Protein AF-A0A954X9G8-F1 (afdb_monomer)

Radius of gyration: 21.55 Å; Cα contacts (8 Å, |Δi|>4): 492; chains: 1; bounding box: 49×32×59 Å

Structure (mmCIF, N/CA/C/O backbone):
data_AF-A0A954X9G8-F1
#
_entry.id   AF-A0A954X9G8-F1
#
loop_
_atom_site.group_PDB
_atom_site.id
_atom_site.type_symbol
_atom_site.label_atom_id
_atom_site.label_alt_id
_atom_site.label_comp_id
_atom_site.label_asym_id
_atom_site.label_entity_id
_atom_site.label_seq_id
_atom_site.pdbx_PDB_ins_code
_atom_site.Cartn_x
_atom_site.Cartn_y
_atom_site.Cartn_z
_atom_site.occupancy
_atom_site.B_iso_or_equiv
_atom_site.auth_seq_id
_atom_site.auth_comp_id
_atom_site.auth_asym_id
_atom_site.auth_atom_id
_atom_site.pdbx_PDB_model_num
ATOM 1 N N . MET A 1 1 ? 17.042 5.550 0.857 1.00 95.81 1 MET A N 1
ATOM 2 C CA . MET A 1 1 ? 16.385 4.226 0.872 1.00 95.81 1 MET A CA 1
ATOM 3 C C . MET A 1 1 ? 17.123 3.299 -0.067 1.00 95.81 1 MET A C 1
ATOM 5 O O . MET A 1 1 ? 17.782 3.776 -0.991 1.00 95.81 1 MET A O 1
ATOM 9 N N . LYS A 1 2 ? 17.004 1.999 0.170 1.00 97.94 2 LYS A N 1
ATOM 10 C CA . LYS A 1 2 ? 17.426 0.938 -0.733 1.00 97.94 2 LYS A CA 1
ATOM 11 C C . LYS A 1 2 ? 16.218 0.474 -1.545 1.00 97.94 2 LYS A C 1
ATOM 13 O O . LYS A 1 2 ? 15.234 0.026 -0.970 1.00 97.94 2 LYS A O 1
ATOM 18 N N . ILE A 1 3 ? 16.279 0.591 -2.862 1.00 98.56 3 ILE A N 1
ATOM 19 C CA . ILE A 1 3 ? 15.166 0.281 -3.760 1.00 98.56 3 ILE A CA 1
ATOM 20 C C . ILE A 1 3 ? 15.575 -0.878 -4.659 1.00 98.56 3 ILE A C 1
ATOM 22 O O . ILE A 1 3 ? 16.604 -0.795 -5.327 1.00 98.56 3 ILE A O 1
ATOM 26 N N . LEU A 1 4 ? 14.769 -1.937 -4.693 1.00 98.62 4 LEU A N 1
ATOM 27 C CA . LEU A 1 4 ? 14.873 -2.960 -5.732 1.00 98.62 4 LEU A CA 1
ATOM 28 C C . LEU A 1 4 ? 14.016 -2.522 -6.915 1.00 98.62 4 LEU A C 1
ATOM 30 O O . LEU A 1 4 ? 12.798 -2.439 -6.790 1.00 98.62 4 LEU A O 1
ATOM 34 N N . TYR A 1 5 ? 14.650 -2.222 -8.043 1.00 98.56 5 TYR A N 1
ATOM 35 C CA . TYR A 1 5 ? 13.983 -1.782 -9.259 1.00 98.56 5 TYR A CA 1
ATOM 36 C C . TYR A 1 5 ? 13.965 -2.912 -10.294 1.00 98.56 5 TYR A C 1
ATOM 38 O O . TYR A 1 5 ? 15.011 -3.350 -10.770 1.00 98.56 5 TYR A O 1
ATOM 46 N N . LEU A 1 6 ? 12.768 -3.364 -10.663 1.00 98.06 6 LEU A N 1
ATOM 47 C CA . LEU A 1 6 ? 12.526 -4.447 -11.612 1.00 98.06 6 LEU A CA 1
ATOM 48 C C . LEU A 1 6 ? 12.050 -3.860 -12.947 1.00 98.06 6 LEU A C 1
ATOM 50 O O . LEU A 1 6 ? 10.980 -3.248 -13.041 1.00 98.06 6 LEU A O 1
ATOM 54 N N . HIS A 1 7 ? 12.870 -4.021 -13.983 1.00 96.19 7 HIS A N 1
ATOM 55 C CA . HIS A 1 7 ? 12.669 -3.386 -15.283 1.00 96.19 7 HIS A CA 1
ATOM 56 C C . HIS A 1 7 ? 11.661 -4.127 -16.183 1.00 96.19 7 HIS A C 1
ATOM 58 O O . HIS A 1 7 ? 11.322 -5.293 -15.971 1.00 96.19 7 HIS A O 1
ATOM 64 N N . GLY A 1 8 ? 11.180 -3.435 -17.220 1.00 92.69 8 GLY A N 1
ATOM 65 C CA . GLY A 1 8 ? 10.277 -3.993 -18.226 1.00 92.69 8 GLY A CA 1
ATOM 66 C C . GLY A 1 8 ? 10.965 -4.962 -19.195 1.00 92.69 8 GLY A C 1
ATOM 67 O O . GLY A 1 8 ? 12.181 -5.168 -19.158 1.00 92.69 8 GLY A O 1
ATOM 68 N N . TRP A 1 9 ? 10.178 -5.559 -20.092 1.00 89.38 9 TRP A N 1
ATOM 69 C CA . TRP A 1 9 ? 10.694 -6.450 -21.136 1.00 89.38 9 TRP A CA 1
ATOM 70 C C . TRP A 1 9 ? 11.642 -5.690 -22.078 1.00 89.38 9 TRP A C 1
ATOM 72 O O . TRP A 1 9 ? 11.337 -4.561 -22.457 1.00 89.38 9 TRP A O 1
ATOM 82 N N . GLN A 1 10 ? 12.791 -6.290 -22.418 1.00 84.81 10 GLN A N 1
ATOM 83 C CA . GLN A 1 10 ? 13.829 -5.716 -23.295 1.00 84.81 10 GLN A CA 1
ATOM 84 C C . GLN A 1 10 ? 14.411 -4.372 -22.821 1.00 84.81 10 GLN A C 1
ATOM 86 O O . GLN A 1 10 ? 15.054 -3.655 -23.586 1.00 84.81 10 GLN A O 1
ATOM 91 N N . SER A 1 11 ? 14.188 -4.008 -21.557 1.00 83.12 11 SER A N 1
ATOM 92 C CA . SER A 1 11 ? 14.864 -2.871 -20.938 1.00 83.12 11 SER A CA 1
ATOM 93 C C . SER A 1 11 ? 16.245 -3.301 -20.456 1.00 83.12 11 SER A C 1
ATOM 95 O O . SER A 1 11 ? 16.385 -4.372 -19.872 1.00 83.12 11 SER A O 1
ATOM 97 N N . VAL A 1 12 ? 17.243 -2.451 -20.685 1.00 74.25 12 VAL A N 1
ATOM 98 C CA . VAL A 1 12 ? 18.600 -2.615 -20.147 1.00 74.25 12 VAL A CA 1
ATOM 99 C C . VAL A 1 12 ? 18.760 -1.826 -18.849 1.00 74.25 12 VAL A C 1
ATOM 101 O O . VAL A 1 12 ? 17.990 -0.896 -18.585 1.00 74.25 12 VAL A O 1
ATOM 104 N N . SER A 1 13 ? 19.772 -2.183 -18.057 1.00 76.00 13 SER A N 1
ATOM 105 C CA . SER A 1 13 ? 20.085 -1.485 -16.812 1.00 76.00 13 SER A CA 1
ATOM 106 C C . SER A 1 13 ? 20.471 -0.019 -17.048 1.00 76.00 13 SER A C 1
ATOM 108 O O . SER A 1 13 ? 21.046 0.337 -18.079 1.00 76.00 13 SER A O 1
ATOM 110 N N . GLY A 1 14 ? 20.141 0.859 -16.096 1.00 77.94 14 GLY A N 1
ATOM 111 C CA . GLY A 1 14 ? 20.443 2.293 -16.197 1.00 77.94 14 GLY A CA 1
ATOM 112 C C . GLY A 1 14 ? 19.406 3.112 -16.973 1.00 77.94 14 GLY A C 1
ATOM 113 O O . GLY A 1 14 ? 19.700 4.222 -17.418 1.00 77.94 14 GLY A O 1
ATOM 114 N N . GLY A 1 15 ? 18.183 2.596 -17.124 1.00 87.94 15 GLY A N 1
ATOM 115 C CA . GLY A 1 15 ? 17.070 3.341 -17.716 1.00 87.94 15 GLY A CA 1
ATOM 116 C C . GLY A 1 15 ? 16.711 4.629 -16.955 1.00 87.94 15 GLY A C 1
ATOM 117 O O . GLY A 1 15 ? 17.163 4.877 -15.838 1.00 87.94 15 GLY A O 1
ATOM 118 N N . VAL A 1 16 ? 15.833 5.449 -17.544 1.00 94.94 16 VAL A N 1
ATOM 119 C CA . VAL A 1 16 ? 15.454 6.772 -17.001 1.00 94.94 16 VAL A CA 1
ATOM 120 C C . VAL A 1 16 ? 14.952 6.703 -15.550 1.00 94.94 16 VAL A C 1
ATOM 122 O O . VAL A 1 16 ? 15.381 7.490 -14.718 1.00 94.94 16 VAL A O 1
ATOM 125 N N . LYS A 1 17 ? 14.085 5.738 -15.221 1.00 96.69 17 LYS A N 1
ATOM 126 C CA . LYS A 1 17 ? 13.482 5.584 -13.881 1.00 96.69 17 LYS A CA 1
ATOM 127 C C . LYS A 1 17 ? 14.491 5.227 -12.781 1.00 96.69 17 LYS A C 1
ATOM 129 O O . LYS A 1 17 ? 14.551 5.956 -11.792 1.00 96.69 17 LYS A O 1
ATOM 134 N N . PRO A 1 18 ? 15.293 4.150 -12.905 1.00 96.94 18 PRO A N 1
ATOM 135 C CA . PRO A 1 18 ? 16.274 3.814 -11.878 1.00 96.94 18 PRO A CA 1
ATOM 136 C C . PRO A 1 18 ? 17.362 4.887 -11.761 1.00 96.94 18 PRO A C 1
ATOM 138 O O . PRO A 1 18 ? 17.812 5.161 -10.652 1.00 96.94 18 PRO A O 1
ATOM 141 N N . THR A 1 19 ? 17.742 5.548 -12.860 1.00 97.38 19 THR A N 1
ATOM 142 C CA . THR A 1 19 ? 18.656 6.702 -12.824 1.00 97.38 19 THR A CA 1
ATOM 143 C C . THR A 1 19 ? 18.046 7.880 -12.068 1.00 97.38 19 THR A C 1
ATOM 145 O O . THR A 1 19 ? 18.675 8.384 -11.146 1.00 97.38 19 THR A O 1
ATOM 148 N N . PHE A 1 20 ? 16.787 8.231 -12.341 1.00 98.00 20 PHE A N 1
ATOM 149 C CA . PHE A 1 20 ? 16.078 9.281 -11.607 1.00 98.00 20 PHE A CA 1
ATOM 150 C C . PHE A 1 20 ? 16.054 9.012 -10.095 1.00 98.00 20 PHE A C 1
ATOM 152 O O . PHE A 1 20 ? 16.347 9.905 -9.307 1.00 98.00 20 PHE A O 1
ATOM 159 N N . LEU A 1 21 ? 15.781 7.775 -9.666 1.00 98.25 21 LEU A N 1
ATOM 160 C CA . LEU A 1 21 ? 15.823 7.404 -8.244 1.00 98.25 21 LEU A CA 1
ATOM 161 C C . LEU A 1 21 ? 17.234 7.548 -7.638 1.00 98.25 21 LEU A C 1
ATOM 163 O O . LEU A 1 21 ? 17.367 8.013 -6.505 1.00 98.25 21 LEU A O 1
ATOM 167 N N . ARG A 1 22 ? 18.292 7.181 -8.378 1.00 98.12 22 ARG A N 1
ATOM 168 C CA . ARG A 1 22 ? 19.692 7.363 -7.941 1.00 98.12 22 ARG A CA 1
ATOM 169 C C . ARG A 1 22 ? 20.055 8.839 -7.798 1.00 98.12 22 ARG A C 1
ATOM 171 O O . ARG A 1 22 ? 20.646 9.211 -6.786 1.00 98.12 22 ARG A O 1
ATOM 178 N N . ASP A 1 23 ? 19.651 9.669 -8.755 1.00 98.12 23 ASP A N 1
ATOM 179 C CA . ASP A 1 23 ? 19.901 11.117 -8.751 1.00 98.12 23 ASP A CA 1
ATOM 180 C C . ASP A 1 23 ? 19.225 11.817 -7.558 1.00 98.12 23 ASP A C 1
ATOM 182 O O . ASP A 1 23 ? 19.705 12.845 -7.084 1.00 98.12 23 ASP A O 1
ATOM 186 N N . HIS A 1 24 ? 18.169 11.213 -7.003 1.00 98.12 24 HIS A N 1
ATOM 187 C CA . HIS A 1 24 ? 17.501 11.652 -5.772 1.00 98.12 24 HIS A CA 1
ATOM 188 C C . HIS A 1 24 ? 18.052 10.975 -4.500 1.00 98.12 24 HIS A C 1
ATOM 190 O O . HIS A 1 24 ? 17.413 10.963 -3.446 1.00 98.12 24 HIS A O 1
ATOM 196 N N . GLY A 1 25 ? 19.269 10.425 -4.566 1.00 97.62 25 GLY A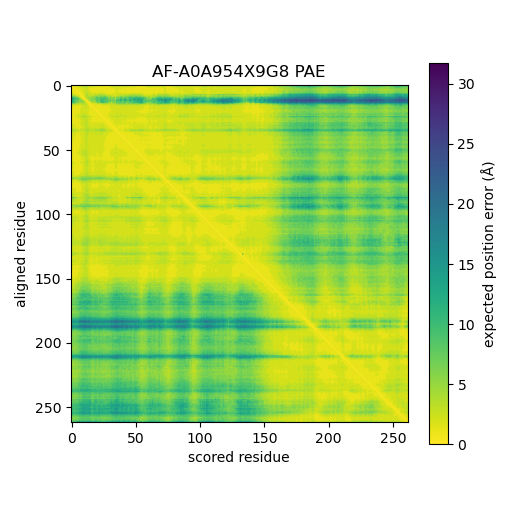 N 1
ATOM 197 C CA . GLY A 1 25 ? 20.018 9.944 -3.404 1.00 97.62 25 GLY A CA 1
ATOM 198 C C . GLY A 1 25 ? 19.597 8.564 -2.899 1.00 97.62 25 GLY A C 1
ATOM 199 O O . GLY A 1 25 ? 19.796 8.248 -1.722 1.00 97.62 25 GLY A O 1
ATOM 200 N N . HIS A 1 26 ? 18.981 7.731 -3.740 1.00 98.25 26 HIS A N 1
ATOM 201 C CA . HIS A 1 26 ? 18.619 6.361 -3.373 1.00 98.25 26 HIS A CA 1
ATOM 202 C C . HIS A 1 26 ? 19.637 5.332 -3.865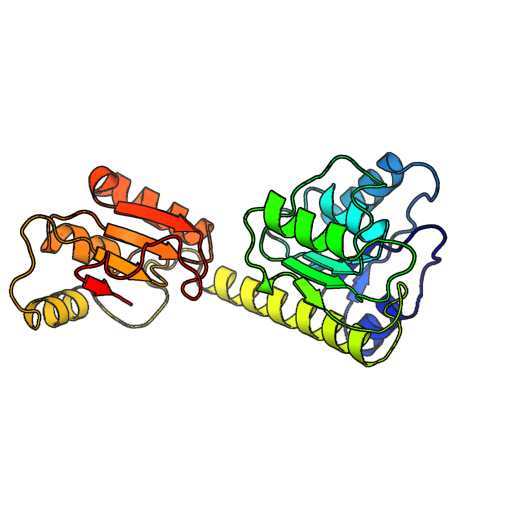 1.00 98.25 26 HIS A C 1
ATOM 204 O O . HIS A 1 26 ? 20.196 5.435 -4.955 1.00 98.25 26 HIS A O 1
ATOM 210 N N . THR A 1 27 ? 19.835 4.282 -3.068 1.00 98.38 27 THR A N 1
ATOM 211 C CA . THR A 1 27 ? 20.588 3.099 -3.491 1.00 98.38 27 THR A CA 1
ATOM 212 C C . THR A 1 27 ? 19.655 2.214 -4.303 1.00 98.38 27 THR A C 1
ATOM 214 O O . THR A 1 27 ? 18.719 1.652 -3.742 1.00 98.38 27 THR A O 1
ATOM 217 N N . VAL A 1 28 ? 19.899 2.074 -5.606 1.00 98.38 28 VAL A N 1
ATOM 218 C CA . VAL A 1 28 ? 19.031 1.297 -6.506 1.00 98.38 28 VAL A CA 1
ATOM 219 C C . VAL A 1 28 ? 19.716 0.001 -6.933 1.00 98.38 28 VAL A C 1
ATOM 221 O O . VAL A 1 28 ? 20.730 0.040 -7.633 1.00 98.38 28 VAL A O 1
ATOM 224 N N . ILE A 1 29 ? 19.133 -1.128 -6.527 1.00 98.19 29 ILE A N 1
ATOM 225 C CA . ILE A 1 29 ? 19.477 -2.479 -6.985 1.00 98.19 29 ILE A CA 1
ATOM 226 C C . ILE A 1 29 ? 18.652 -2.759 -8.233 1.00 98.19 29 ILE A C 1
ATOM 228 O O . ILE A 1 29 ? 17.426 -2.692 -8.198 1.00 98.19 29 ILE A O 1
ATOM 232 N N . GLU A 1 30 ? 19.327 -3.045 -9.335 1.00 96.56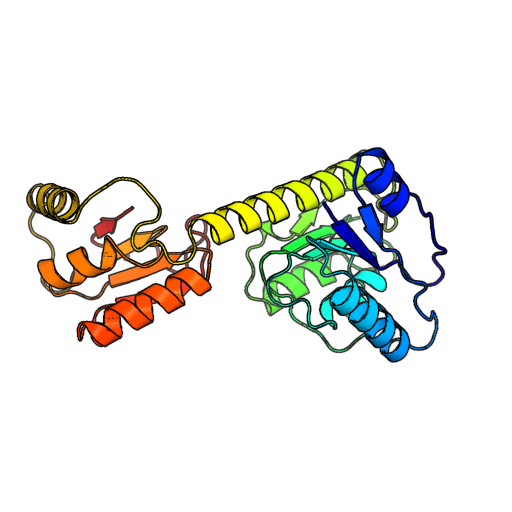 30 GLU A N 1
ATOM 233 C CA . GLU A 1 30 ? 18.707 -3.231 -10.643 1.00 96.56 30 GLU A CA 1
ATOM 234 C C . GLU A 1 30 ? 19.258 -4.523 -11.251 1.00 96.56 30 GLU A C 1
ATOM 236 O O . GLU A 1 30 ? 20.301 -4.489 -11.910 1.00 96.56 30 GLU A O 1
ATOM 241 N N . PRO A 1 31 ? 18.633 -5.676 -10.955 1.00 95.94 31 PRO A N 1
ATOM 242 C CA . PRO A 1 31 ? 19.088 -6.943 -11.493 1.00 95.94 31 PRO A CA 1
ATOM 243 C C . PRO A 1 31 ? 18.778 -7.054 -12.981 1.00 95.94 31 PRO A C 1
ATOM 245 O O . PRO A 1 31 ? 17.766 -6.540 -13.455 1.00 95.94 31 PRO A O 1
ATOM 248 N N . GLU A 1 32 ? 19.625 -7.782 -13.702 1.00 95.25 32 GLU A N 1
ATOM 249 C CA . GLU A 1 32 ? 19.355 -8.161 -15.084 1.00 95.25 32 GLU A CA 1
ATOM 250 C C . GLU A 1 32 ? 18.328 -9.300 -15.098 1.00 95.25 32 GLU A C 1
ATOM 252 O O . GLU A 1 32 ? 18.610 -10.428 -14.689 1.00 95.25 32 GLU A O 1
ATOM 257 N N . LEU A 1 33 ? 17.100 -8.984 -15.509 1.00 95.38 33 LEU A N 1
ATOM 258 C CA . LEU A 1 33 ? 16.004 -9.946 -15.566 1.00 95.38 33 LEU A CA 1
ATOM 259 C C . LEU A 1 33 ? 15.961 -10.624 -16.933 1.00 95.38 33 LEU A C 1
ATOM 261 O O . LEU A 1 33 ? 15.842 -9.946 -17.960 1.00 95.38 33 LEU A O 1
ATOM 265 N N . ASP A 1 34 ? 15.944 -11.958 -16.925 1.00 95.69 34 ASP A N 1
ATOM 266 C CA . ASP A 1 34 ? 15.781 -12.768 -18.133 1.00 95.69 34 ASP A CA 1
ATOM 267 C C . ASP A 1 34 ? 14.553 -12.299 -18.922 1.00 95.69 34 ASP A C 1
ATOM 269 O O . ASP A 1 34 ? 13.472 -12.107 -18.358 1.00 95.69 34 ASP A O 1
ATOM 273 N N . HIS A 1 35 ? 14.720 -12.030 -20.213 1.00 91.88 35 HIS A N 1
ATOM 274 C CA . HIS A 1 35 ? 13.683 -11.433 -21.049 1.00 91.88 35 HIS A CA 1
ATOM 275 C C . HIS A 1 35 ? 12.622 -12.431 -21.519 1.00 91.88 35 HIS A C 1
ATOM 277 O O . HIS A 1 35 ? 11.488 -12.012 -21.758 1.00 91.88 35 HIS A O 1
ATOM 283 N N . ASP A 1 36 ? 12.960 -13.714 -21.595 1.00 93.00 36 ASP A N 1
ATOM 284 C CA . ASP A 1 36 ? 12.130 -14.742 -22.223 1.00 93.00 36 ASP A CA 1
ATOM 285 C C . ASP A 1 36 ? 11.580 -15.732 -21.186 1.00 93.00 36 ASP A C 1
ATOM 287 O O . ASP A 1 36 ? 10.421 -16.140 -21.275 1.00 93.00 36 ASP A O 1
ATOM 291 N N . ASP A 1 37 ? 12.353 -16.046 -20.144 1.00 96.44 37 ASP A N 1
ATOM 292 C CA . ASP A 1 37 ? 11.930 -16.882 -19.020 1.00 96.44 37 ASP A CA 1
ATOM 293 C C . ASP A 1 37 ? 11.446 -16.007 -17.850 1.00 96.44 37 ASP A C 1
ATOM 295 O O . ASP A 1 37 ? 12.218 -15.409 -17.096 1.00 96.44 37 ASP A O 1
ATOM 299 N N . PHE A 1 38 ? 10.122 -15.919 -17.693 1.00 97.56 38 PHE A N 1
ATOM 300 C CA . PHE A 1 38 ? 9.507 -15.169 -16.595 1.00 97.56 38 PHE A CA 1
ATOM 301 C C . PHE A 1 38 ? 9.834 -15.762 -15.218 1.00 97.56 38 PHE A C 1
ATOM 303 O O . PHE A 1 38 ? 10.091 -15.013 -14.278 1.00 97.56 38 PHE A O 1
ATOM 310 N N . GLU A 1 39 ? 9.882 -17.087 -15.095 1.00 98.06 39 GLU A N 1
ATOM 311 C CA . GLU A 1 39 ? 10.190 -17.747 -13.825 1.00 98.06 39 GLU A CA 1
ATOM 312 C C . GLU A 1 39 ? 11.657 -17.531 -13.442 1.00 98.06 39 GLU A C 1
ATOM 314 O O . GLU A 1 39 ? 11.977 -17.344 -12.267 1.00 98.06 39 GLU A O 1
ATOM 319 N N . ALA A 1 40 ? 12.568 -17.499 -14.420 1.00 98.06 40 ALA A N 1
ATOM 320 C CA . ALA A 1 40 ? 13.949 -17.084 -14.181 1.00 98.06 40 ALA A CA 1
ATOM 321 C C . ALA A 1 40 ? 14.029 -15.632 -13.701 1.00 98.06 40 ALA A C 1
ATOM 323 O O . ALA A 1 40 ? 14.733 -15.364 -12.728 1.00 98.06 40 ALA A O 1
ATOM 324 N N . ALA A 1 41 ? 13.275 -14.713 -14.311 1.00 98.25 41 ALA A N 1
ATOM 325 C CA . ALA A 1 41 ? 13.212 -13.325 -13.859 1.00 98.25 41 ALA A CA 1
ATOM 326 C C . ALA A 1 41 ? 12.706 -13.204 -12.408 1.00 98.25 41 ALA A C 1
ATOM 328 O O . ALA A 1 41 ? 13.305 -12.473 -11.618 1.00 98.25 41 ALA A O 1
ATOM 329 N N . VAL A 1 42 ? 11.661 -13.951 -12.028 1.00 98.62 42 VAL A N 1
ATOM 330 C CA . VAL A 1 42 ? 11.158 -14.003 -10.641 1.00 98.62 42 VAL A CA 1
ATOM 331 C C . VAL A 1 42 ? 12.218 -14.549 -9.688 1.00 98.62 42 VAL A C 1
ATOM 333 O O . VAL A 1 42 ? 12.472 -13.929 -8.657 1.00 98.62 42 VAL A O 1
ATOM 336 N N . ARG A 1 43 ? 12.905 -15.645 -10.039 1.00 98.62 43 ARG A N 1
ATOM 337 C CA . ARG A 1 43 ? 13.997 -16.196 -9.213 1.00 98.62 43 ARG A CA 1
ATOM 338 C C . ARG A 1 43 ? 15.133 -15.195 -9.014 1.00 98.62 43 ARG A C 1
ATOM 340 O O . ARG A 1 43 ? 15.591 -15.025 -7.888 1.00 98.62 43 ARG A O 1
ATOM 347 N N . THR A 1 44 ? 15.567 -14.512 -10.070 1.00 98.38 44 THR A N 1
ATOM 348 C CA . THR A 1 44 ? 16.610 -13.479 -9.974 1.00 98.38 44 THR A CA 1
ATOM 349 C C . THR A 1 44 ? 16.164 -12.327 -9.076 1.00 98.38 44 THR A C 1
ATOM 351 O O . THR A 1 44 ? 16.908 -11.916 -8.187 1.00 98.38 44 THR A O 1
ATOM 354 N N . ALA A 1 45 ? 14.935 -11.835 -9.256 1.00 98.38 45 ALA A N 1
ATOM 355 C CA . ALA A 1 45 ? 14.379 -10.781 -8.415 1.00 98.38 45 ALA A CA 1
ATOM 356 C C . ALA A 1 45 ? 14.276 -11.209 -6.941 1.00 98.38 45 ALA A C 1
ATOM 358 O O . ALA A 1 45 ? 14.600 -10.414 -6.062 1.00 98.38 45 ALA A O 1
ATOM 359 N N . GLN A 1 46 ? 13.883 -12.458 -6.669 1.00 98.69 46 GLN A N 1
ATOM 360 C CA . GLN A 1 46 ? 13.806 -13.012 -5.316 1.00 98.69 46 GLN A CA 1
ATOM 361 C C . GLN A 1 46 ? 15.188 -13.104 -4.657 1.00 98.69 46 GLN A C 1
ATOM 363 O O . GLN A 1 46 ? 15.353 -12.651 -3.529 1.00 98.69 46 GLN A O 1
ATOM 368 N N . ILE A 1 47 ? 16.198 -13.620 -5.368 1.00 98.56 47 ILE A N 1
ATOM 369 C CA . ILE A 1 47 ? 17.580 -13.704 -4.865 1.00 98.56 47 ILE A CA 1
ATOM 370 C C . ILE A 1 47 ? 18.092 -12.320 -4.462 1.00 98.56 47 ILE A C 1
ATOM 372 O O . ILE A 1 47 ? 18.680 -12.152 -3.395 1.00 98.56 47 ILE A O 1
ATOM 376 N N . GLU A 1 48 ? 17.859 -11.319 -5.306 1.00 98.38 48 GLU A N 1
ATOM 377 C CA . GLU A 1 48 ? 18.334 -9.958 -5.065 1.00 98.38 48 GLU A CA 1
ATOM 378 C C . GLU A 1 48 ? 17.521 -9.256 -3.974 1.00 98.38 48 GLU A C 1
ATOM 380 O O . GLU A 1 48 ? 18.090 -8.523 -3.164 1.00 98.38 48 GLU A O 1
ATOM 385 N N . TYR A 1 49 ? 16.222 -9.547 -3.871 1.00 98.50 49 TYR A N 1
ATOM 386 C CA . TYR A 1 49 ? 15.398 -9.135 -2.739 1.00 98.50 49 TYR A CA 1
ATOM 387 C C . TYR A 1 49 ? 15.934 -9.701 -1.416 1.00 98.50 49 TYR A C 1
ATOM 389 O O . TYR A 1 49 ? 16.176 -8.931 -0.488 1.00 98.50 49 TYR A O 1
ATOM 397 N N . ASP A 1 50 ? 16.176 -11.010 -1.330 1.00 98.00 50 ASP A N 1
ATOM 398 C CA . ASP A 1 50 ? 16.640 -11.669 -0.101 1.00 98.00 50 ASP A CA 1
ATOM 399 C C . ASP A 1 50 ? 18.054 -11.237 0.286 1.00 98.00 50 ASP A C 1
ATOM 401 O O . ASP A 1 50 ? 18.357 -11.027 1.460 1.00 98.00 50 ASP A O 1
ATOM 405 N N . ARG A 1 51 ? 18.931 -11.064 -0.706 1.00 98.12 51 ARG A N 1
ATOM 406 C CA . ARG A 1 51 ? 20.314 -10.630 -0.497 1.00 98.12 51 ARG A CA 1
ATOM 407 C C . ARG A 1 51 ? 20.398 -9.210 0.038 1.00 98.12 51 ARG A C 1
ATOM 409 O O . ARG A 1 51 ? 21.277 -8.904 0.846 1.00 98.12 51 ARG A O 1
ATOM 416 N N . HIS A 1 52 ? 19.561 -8.324 -0.488 1.00 97.94 52 HIS A N 1
ATOM 417 C CA . HIS A 1 52 ? 19.699 -6.901 -0.240 1.00 97.94 52 HIS A CA 1
ATOM 418 C C . HIS A 1 52 ? 18.683 -6.349 0.748 1.00 97.94 52 HIS A C 1
ATOM 420 O O . HIS A 1 52 ? 18.956 -5.281 1.288 1.00 97.94 52 HIS A O 1
ATOM 426 N N . GLU A 1 53 ? 17.572 -7.033 1.010 1.00 96.62 53 GLU A N 1
ATOM 427 C CA . GLU A 1 53 ? 16.488 -6.579 1.888 1.00 96.62 53 GLU A CA 1
ATOM 428 C C . GLU A 1 53 ? 16.093 -5.118 1.591 1.00 96.62 53 GLU A C 1
ATOM 430 O O . GLU A 1 53 ? 16.352 -4.218 2.400 1.00 96.62 53 GLU A O 1
ATOM 435 N N . PRO A 1 54 ? 15.557 -4.835 0.388 1.00 97.69 54 PRO A N 1
ATOM 436 C CA . PRO A 1 54 ? 15.209 -3.479 -0.014 1.00 97.69 54 PRO A CA 1
ATOM 437 C C . PRO A 1 54 ? 14.105 -2.894 0.872 1.00 97.69 54 PRO A C 1
ATOM 439 O O . PRO A 1 54 ? 13.253 -3.602 1.410 1.00 97.69 54 PRO A O 1
ATOM 442 N N . ASP A 1 55 ? 14.104 -1.570 0.979 1.00 96.88 55 ASP A N 1
ATOM 443 C CA . ASP A 1 55 ? 13.090 -0.805 1.694 1.00 96.88 55 ASP A CA 1
ATOM 444 C C . ASP A 1 55 ? 11.770 -0.755 0.925 1.00 96.88 55 ASP A C 1
ATOM 446 O O . ASP A 1 55 ? 10.709 -0.850 1.534 1.00 96.88 55 ASP A O 1
ATOM 450 N N . VAL A 1 56 ? 11.850 -0.644 -0.404 1.00 97.75 56 VAL A N 1
ATOM 451 C CA . VAL A 1 56 ? 10.720 -0.600 -1.343 1.00 97.75 56 VAL A CA 1
ATOM 452 C C . VAL A 1 56 ? 11.087 -1.402 -2.592 1.00 97.75 56 VAL A C 1
ATOM 454 O O . VAL A 1 56 ? 12.241 -1.381 -3.034 1.00 97.75 56 VAL A O 1
ATOM 457 N N . VAL A 1 57 ? 10.108 -2.091 -3.179 1.00 98.50 57 VAL A N 1
ATOM 458 C CA . VAL A 1 57 ? 10.250 -2.726 -4.496 1.00 98.50 57 VAL A CA 1
ATOM 459 C C . VAL A 1 57 ? 9.475 -1.913 -5.526 1.00 98.50 57 VAL A C 1
ATOM 461 O O . VAL A 1 57 ? 8.285 -1.651 -5.359 1.00 98.50 57 VAL A O 1
ATOM 464 N N . VAL A 1 58 ? 10.151 -1.525 -6.602 1.00 98.62 58 VAL A N 1
ATOM 465 C CA . VAL A 1 58 ? 9.569 -0.812 -7.739 1.00 98.62 58 VAL A CA 1
ATOM 466 C C . VAL A 1 58 ? 9.554 -1.751 -8.937 1.00 98.62 58 VAL A C 1
ATOM 468 O O . VAL A 1 58 ? 10.585 -2.326 -9.272 1.00 98.62 58 VAL A O 1
ATOM 471 N N . GLY A 1 59 ? 8.414 -1.903 -9.606 1.00 98.19 59 GLY A N 1
ATOM 472 C CA . GLY A 1 59 ? 8.296 -2.767 -10.780 1.00 98.19 59 GLY A CA 1
ATOM 473 C C . GLY A 1 59 ? 7.597 -2.072 -11.940 1.00 98.19 59 GLY A C 1
ATOM 474 O O . GLY A 1 59 ? 6.466 -1.619 -11.797 1.00 98.19 59 GLY A O 1
ATOM 475 N N . SER A 1 60 ? 8.242 -2.013 -13.107 1.00 98.00 60 SER A N 1
ATOM 476 C CA . SER A 1 60 ? 7.689 -1.363 -14.304 1.00 98.00 60 SER A CA 1
ATOM 477 C C . SER A 1 60 ? 7.265 -2.376 -15.367 1.00 98.00 60 SER A C 1
ATOM 479 O O . SER A 1 60 ? 8.057 -3.229 -15.768 1.00 98.00 60 SER A O 1
ATOM 481 N N . SER A 1 61 ? 6.025 -2.281 -15.855 1.00 97.50 61 SER A N 1
ATOM 482 C CA . SER A 1 61 ? 5.460 -3.138 -16.902 1.00 97.50 61 SER A CA 1
ATOM 483 C C . SER A 1 61 ? 5.601 -4.627 -16.553 1.00 97.50 61 SER A C 1
ATOM 485 O O . SER A 1 61 ? 5.043 -5.078 -15.546 1.00 97.50 61 SER A O 1
ATOM 487 N N . ARG A 1 62 ? 6.379 -5.404 -17.319 1.00 97.81 62 ARG A N 1
ATOM 488 C CA . ARG A 1 62 ? 6.736 -6.797 -16.980 1.00 97.81 62 ARG A CA 1
ATOM 489 C C . ARG A 1 62 ? 7.416 -6.912 -15.611 1.00 97.81 62 ARG A C 1
ATOM 491 O O . ARG A 1 62 ? 7.096 -7.829 -14.867 1.00 97.81 62 ARG A O 1
ATOM 498 N N . GLY A 1 63 ? 8.282 -5.972 -15.242 1.00 98.00 63 GLY A N 1
ATOM 499 C CA . GLY A 1 63 ? 8.899 -5.922 -13.916 1.00 98.00 63 GLY A CA 1
ATOM 500 C C . GLY A 1 63 ? 7.886 -5.690 -12.792 1.00 98.00 63 GLY A C 1
ATOM 501 O O . GLY A 1 63 ? 8.094 -6.162 -11.680 1.00 98.00 63 GLY A O 1
ATOM 502 N N . GLY A 1 64 ? 6.750 -5.046 -13.085 1.00 98.12 64 GLY A N 1
ATOM 503 C CA . GLY A 1 64 ? 5.618 -4.951 -12.161 1.00 98.12 64 GLY A CA 1
ATOM 504 C C . GLY A 1 64 ? 4.972 -6.311 -11.900 1.00 98.12 64 GLY A C 1
ATOM 505 O O . GLY A 1 64 ? 4.711 -6.660 -10.754 1.00 98.12 64 GLY A O 1
ATOM 506 N N . ALA A 1 65 ? 4.811 -7.125 -12.946 1.00 98.38 65 ALA A N 1
ATOM 507 C CA . ALA A 1 65 ? 4.364 -8.506 -12.791 1.00 98.38 65 ALA A CA 1
ATOM 508 C C . ALA A 1 65 ? 5.387 -9.356 -12.017 1.00 98.38 65 ALA A C 1
ATOM 510 O O . ALA A 1 65 ? 4.997 -10.129 -11.148 1.00 98.38 65 ALA A O 1
ATOM 511 N N . VAL A 1 66 ? 6.691 -9.185 -12.263 1.00 98.50 66 VAL A N 1
ATOM 512 C CA . VAL A 1 66 ? 7.740 -9.857 -11.471 1.00 98.50 66 VAL A CA 1
ATOM 513 C C . VAL A 1 66 ? 7.640 -9.459 -9.993 1.00 98.50 66 VAL A C 1
ATOM 515 O O . VAL A 1 66 ? 7.615 -10.335 -9.135 1.00 98.50 66 VAL A O 1
ATOM 518 N N . ALA A 1 67 ? 7.491 -8.164 -9.688 1.00 98.31 67 ALA A N 1
ATOM 519 C CA . ALA A 1 67 ? 7.339 -7.662 -8.317 1.00 98.31 67 ALA A CA 1
ATOM 520 C C . ALA A 1 67 ? 6.148 -8.293 -7.572 1.00 98.31 67 ALA A C 1
ATOM 522 O O . ALA A 1 67 ? 6.229 -8.535 -6.370 1.00 98.31 67 ALA A O 1
ATOM 523 N N . MET A 1 68 ? 5.053 -8.576 -8.283 1.00 98.06 68 MET A N 1
ATOM 524 C CA . MET A 1 68 ? 3.868 -9.234 -7.722 1.00 98.06 68 MET A CA 1
ATOM 525 C C . MET A 1 68 ? 4.077 -10.724 -7.417 1.00 98.06 68 MET A C 1
ATOM 527 O O . MET A 1 68 ? 3.327 -11.276 -6.620 1.00 98.06 68 MET A O 1
ATOM 531 N N . ASN A 1 69 ? 5.060 -11.379 -8.045 1.00 98.06 69 ASN A N 1
ATOM 532 C CA . ASN A 1 69 ? 5.305 -12.821 -7.906 1.00 98.06 69 ASN A CA 1
ATOM 533 C C . ASN A 1 69 ? 6.519 -13.153 -7.009 1.00 98.06 69 ASN A C 1
ATOM 535 O O . ASN A 1 69 ? 6.849 -14.326 -6.866 1.00 98.06 69 ASN A O 1
ATOM 539 N N . ILE A 1 70 ? 7.172 -12.161 -6.388 1.00 97.75 70 ILE A N 1
ATOM 540 C CA . ILE A 1 70 ? 8.209 -12.394 -5.364 1.00 97.75 70 ILE A CA 1
ATOM 541 C C . ILE A 1 70 ? 7.630 -12.334 -3.942 1.00 97.75 70 ILE A C 1
ATOM 543 O O . ILE A 1 70 ? 6.707 -11.564 -3.654 1.00 97.75 70 ILE A O 1
ATOM 547 N N . GLU A 1 71 ? 8.234 -13.068 -3.009 1.00 95.69 71 GLU A N 1
ATOM 548 C CA . GLU A 1 71 ? 7.922 -13.029 -1.577 1.00 95.69 71 GLU A CA 1
ATOM 549 C C . GLU A 1 71 ? 8.522 -11.785 -0.912 1.00 95.69 71 GLU A C 1
ATOM 551 O O . GLU A 1 71 ? 9.473 -11.816 -0.131 1.00 95.69 71 GLU A O 1
ATOM 556 N N . SER A 1 72 ? 7.918 -10.638 -1.196 1.00 92.31 72 SER A N 1
ATOM 557 C CA . SER A 1 72 ? 8.393 -9.338 -0.720 1.00 92.31 72 SER A CA 1
ATOM 558 C C . SER A 1 72 ? 7.951 -8.997 0.719 1.00 92.31 72 SER A C 1
ATOM 560 O O . SER A 1 72 ? 8.012 -7.838 1.131 1.00 92.31 72 SER A O 1
ATOM 562 N N . ARG A 1 73 ? 7.460 -9.977 1.496 1.00 86.38 73 ARG A N 1
ATOM 563 C CA . ARG A 1 73 ? 7.006 -9.837 2.902 1.00 86.38 73 ARG A CA 1
ATOM 564 C C . ARG A 1 73 ? 6.106 -8.602 3.109 1.00 86.38 73 ARG A C 1
ATOM 566 O O . ARG A 1 73 ? 5.190 -8.390 2.323 1.00 86.38 73 ARG A O 1
ATOM 573 N N . ASN A 1 74 ? 6.413 -7.738 4.080 1.00 82.94 74 ASN A N 1
ATOM 574 C CA . ASN A 1 74 ? 5.697 -6.477 4.327 1.00 82.94 74 ASN A CA 1
ATOM 575 C C . ASN A 1 74 ? 6.320 -5.268 3.601 1.00 82.94 74 ASN A C 1
ATOM 577 O O . ASN A 1 74 ? 5.964 -4.127 3.893 1.00 82.94 74 ASN A O 1
ATOM 581 N N . ARG A 1 75 ? 7.275 -5.481 2.678 1.00 92.19 75 ARG A N 1
ATOM 582 C CA . ARG A 1 75 ? 7.902 -4.371 1.946 1.00 92.19 75 ARG A CA 1
ATOM 583 C C . ARG A 1 75 ? 6.914 -3.757 0.955 1.00 92.19 75 ARG A C 1
ATOM 585 O O . ARG A 1 75 ? 6.285 -4.526 0.218 1.00 92.19 75 ARG A O 1
ATOM 592 N N . PRO A 1 76 ? 6.786 -2.419 0.913 1.00 95.44 76 PRO A N 1
ATOM 593 C CA . PRO A 1 76 ? 5.868 -1.766 -0.001 1.00 95.44 76 PRO A CA 1
ATOM 594 C C . PRO A 1 76 ? 6.209 -1.994 -1.473 1.00 95.44 76 PRO A C 1
ATOM 596 O O . PRO A 1 76 ? 7.384 -2.133 -1.832 1.00 95.44 76 PRO A O 1
ATOM 599 N N . LEU A 1 77 ? 5.176 -1.978 -2.318 1.00 98.00 77 LEU A N 1
ATOM 600 C CA . LEU A 1 77 ? 5.301 -2.089 -3.773 1.00 98.00 77 LEU A CA 1
ATOM 601 C C . LEU A 1 77 ? 4.895 -0.786 -4.473 1.00 98.00 77 LEU A C 1
ATOM 603 O O . LEU A 1 77 ? 3.808 -0.268 -4.232 1.00 98.00 77 LEU A O 1
ATOM 607 N N . VAL A 1 78 ? 5.721 -0.301 -5.399 1.00 98.69 78 VAL A N 1
ATOM 608 C CA . VAL A 1 78 ? 5.355 0.767 -6.345 1.00 98.69 78 VAL A CA 1
ATOM 609 C C . VAL A 1 78 ? 5.369 0.186 -7.753 1.00 98.69 78 VAL A C 1
ATOM 611 O O . VAL A 1 78 ? 6.425 -0.176 -8.275 1.00 98.69 78 VAL A O 1
ATOM 614 N N . LEU A 1 79 ? 4.200 0.056 -8.374 1.00 98.75 79 LEU A N 1
ATOM 615 C CA . LEU A 1 79 ? 4.070 -0.547 -9.699 1.00 98.75 79 LEU A CA 1
ATOM 616 C C . LEU A 1 79 ? 3.785 0.512 -10.759 1.00 98.75 79 LEU A C 1
ATOM 618 O O . LEU A 1 79 ? 2.906 1.344 -10.576 1.00 98.75 79 LEU A O 1
ATOM 622 N N . LEU A 1 80 ? 4.485 0.449 -11.889 1.00 98.69 80 LEU A N 1
ATOM 623 C CA . LEU A 1 80 ? 4.268 1.327 -13.039 1.00 98.69 80 LEU A CA 1
ATOM 624 C C . LEU A 1 80 ? 3.671 0.509 -14.185 1.00 98.69 80 LEU A C 1
ATOM 626 O O . LEU A 1 80 ? 4.357 -0.377 -14.695 1.00 98.69 80 LEU A O 1
ATOM 630 N N . CYS A 1 81 ? 2.421 0.779 -14.565 1.00 98.19 81 CYS A N 1
ATOM 631 C CA . CYS A 1 81 ? 1.679 0.080 -15.627 1.00 98.19 81 CYS A CA 1
ATOM 632 C C . CYS A 1 81 ? 1.844 -1.461 -15.598 1.00 98.19 81 CYS A C 1
ATOM 634 O O . CYS A 1 81 ? 2.337 -2.045 -16.567 1.00 98.19 81 CYS A O 1
ATOM 636 N N . PRO A 1 82 ? 1.532 -2.159 -14.485 1.00 98.44 82 PRO A N 1
ATOM 637 C CA . PRO A 1 82 ? 1.918 -3.559 -14.296 1.00 98.44 82 PRO A CA 1
ATOM 638 C C . PRO A 1 82 ? 1.271 -4.501 -15.322 1.00 98.44 82 PRO A C 1
ATOM 640 O O . PRO A 1 82 ? 0.051 -4.639 -15.391 1.00 98.44 82 PRO A O 1
ATOM 643 N N . ALA A 1 83 ? 2.091 -5.243 -16.070 1.00 98.00 83 ALA A N 1
ATOM 644 C CA . ALA A 1 83 ? 1.647 -6.140 -17.142 1.00 98.00 83 ALA A CA 1
ATOM 645 C C . ALA A 1 83 ? 1.225 -7.545 -16.639 1.00 98.00 83 ALA A C 1
ATOM 647 O O . ALA A 1 83 ? 1.528 -8.558 -17.271 1.00 98.00 83 ALA A O 1
ATOM 648 N N . TRP A 1 84 ? 0.533 -7.616 -15.497 1.00 97.94 84 TRP A N 1
ATOM 649 C CA . TRP A 1 84 ? 0.230 -8.855 -14.755 1.00 97.94 84 TRP A CA 1
ATOM 650 C C . TRP A 1 84 ? -0.706 -9.828 -15.483 1.00 97.94 84 TRP A C 1
ATOM 652 O O . TRP A 1 84 ? -0.624 -11.033 -15.289 1.00 97.94 84 TRP A O 1
ATOM 662 N N . LYS A 1 85 ? -1.586 -9.341 -16.369 1.00 97.44 85 LYS A N 1
ATOM 663 C CA . LYS A 1 85 ? -2.439 -10.235 -17.178 1.00 97.44 85 LYS A CA 1
ATOM 664 C C . LYS A 1 85 ? -1.664 -10.998 -18.247 1.00 97.44 85 LYS A C 1
ATOM 666 O O . LYS A 1 85 ? -2.132 -12.029 -18.717 1.00 97.44 85 LYS A O 1
ATOM 671 N N . LYS A 1 86 ? -0.521 -10.459 -18.674 1.00 97.06 86 LYS A N 1
ATOM 672 C CA . LYS A 1 86 ? 0.336 -11.074 -19.691 1.00 97.06 86 LYS A CA 1
ATOM 673 C C . LYS A 1 86 ? 1.406 -11.968 -19.068 1.00 97.06 86 LYS A C 1
ATOM 675 O O . LYS A 1 86 ? 1.858 -12.901 -19.723 1.00 97.06 86 LYS A O 1
ATOM 680 N N . TRP A 1 87 ? 1.823 -11.665 -17.840 1.00 96.50 87 TRP A N 1
ATOM 681 C CA . TRP A 1 87 ? 2.991 -12.266 -17.208 1.00 96.50 87 TRP A CA 1
ATOM 682 C C . TRP A 1 87 ? 2.706 -12.701 -15.772 1.00 96.50 87 TRP A C 1
ATOM 684 O O . TRP A 1 87 ? 2.161 -11.928 -14.987 1.00 96.50 87 TRP A O 1
ATOM 694 N N . GLY A 1 88 ? 3.176 -13.898 -15.419 1.00 94.00 88 GLY A N 1
ATOM 695 C CA . GLY A 1 88 ? 3.043 -14.467 -14.080 1.00 94.00 88 GLY A CA 1
ATOM 696 C C . GLY A 1 88 ? 1.651 -15.003 -13.766 1.00 94.00 88 GLY A C 1
ATOM 697 O O . GLY A 1 88 ? 0.785 -15.098 -14.635 1.00 94.00 88 GLY A O 1
ATOM 698 N N . THR A 1 89 ? 1.459 -15.384 -12.504 1.00 95.75 89 THR A N 1
ATOM 699 C CA . THR A 1 89 ? 0.224 -16.024 -12.018 1.00 95.75 89 THR A CA 1
ATOM 700 C C . THR A 1 89 ? -0.501 -15.208 -10.951 1.00 95.75 89 THR A C 1
ATOM 702 O O . THR A 1 89 ? -1.641 -15.513 -10.613 1.00 95.75 89 THR A O 1
ATOM 705 N N . ALA A 1 90 ? 0.140 -14.174 -10.400 1.00 96.38 90 ALA A N 1
ATOM 706 C CA . ALA A 1 90 ? -0.482 -13.287 -9.425 1.00 96.38 90 ALA A CA 1
ATOM 707 C C . ALA A 1 90 ? -1.625 -12.462 -10.049 1.00 96.38 90 ALA A C 1
ATOM 709 O O . ALA A 1 90 ? -1.441 -11.742 -11.033 1.00 96.38 90 ALA A O 1
ATOM 710 N N . HIS A 1 91 ? -2.808 -12.539 -9.435 1.00 96.75 91 HIS A N 1
ATOM 711 C CA . HIS A 1 91 ? -4.007 -11.782 -9.827 1.00 96.75 91 HIS A CA 1
ATOM 712 C C . HIS A 1 91 ? -4.475 -10.787 -8.760 1.00 96.75 91 HIS A C 1
ATOM 714 O O . HIS A 1 91 ? -5.465 -10.083 -8.965 1.00 96.75 91 HIS A O 1
ATOM 720 N N . THR A 1 92 ? -3.750 -10.732 -7.645 1.00 96.38 92 THR A N 1
ATOM 721 C CA . THR A 1 92 ? -3.930 -9.805 -6.532 1.00 96.38 92 THR A CA 1
ATOM 722 C C . THR A 1 92 ? -2.582 -9.187 -6.177 1.00 96.38 92 THR A C 1
ATOM 724 O O . THR A 1 92 ? -1.525 -9.738 -6.493 1.00 96.38 92 THR A O 1
ATOM 727 N N . ILE A 1 93 ? -2.610 -8.039 -5.513 1.00 93.75 93 ILE A N 1
ATOM 728 C CA . ILE A 1 93 ? -1.434 -7.359 -4.984 1.00 93.75 93 ILE A CA 1
ATOM 729 C C . ILE A 1 93 ? -1.626 -7.094 -3.493 1.00 93.75 93 ILE A C 1
ATOM 731 O O . ILE A 1 93 ? -2.724 -6.804 -3.026 1.00 93.75 93 ILE A O 1
ATOM 735 N N . LYS A 1 94 ? -0.543 -7.217 -2.732 1.00 88.44 94 LYS A N 1
ATOM 736 C CA . LYS A 1 94 ? -0.533 -6.939 -1.295 1.00 88.44 94 LYS A CA 1
ATOM 737 C C . LYS A 1 94 ? -0.530 -5.434 -0.995 1.00 88.44 94 LYS A C 1
ATOM 739 O O . LYS A 1 94 ? -0.092 -4.624 -1.812 1.00 88.44 94 LYS A O 1
ATOM 744 N N . SER A 1 95 ? -0.929 -5.092 0.226 1.00 85.31 95 SER A N 1
ATOM 745 C CA . SER A 1 95 ? -0.766 -3.766 0.831 1.00 85.31 95 SER A CA 1
ATOM 746 C C . SER A 1 95 ? 0.471 -3.750 1.753 1.00 85.31 95 SER A C 1
ATOM 748 O O . SER A 1 95 ? 0.769 -4.781 2.362 1.00 85.31 95 SER A O 1
ATOM 750 N N . PRO A 1 96 ? 1.206 -2.629 1.885 1.00 89.44 96 PRO A N 1
ATOM 751 C CA . PRO A 1 96 ? 0.980 -1.349 1.216 1.00 89.44 96 PRO A CA 1
ATOM 752 C C . PRO A 1 96 ? 1.525 -1.326 -0.221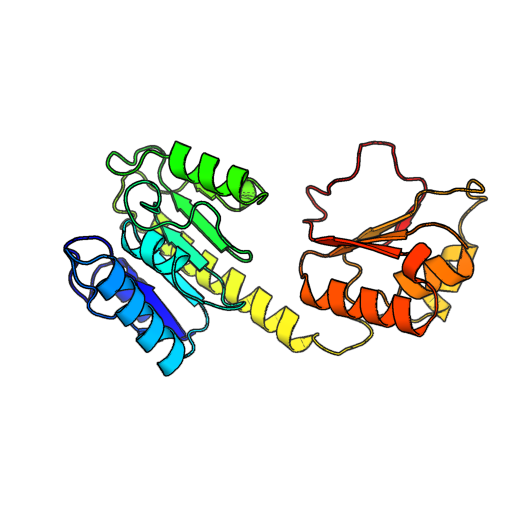 1.00 89.44 96 PRO A C 1
ATOM 754 O O . PRO A 1 96 ? 2.616 -1.831 -0.501 1.00 89.44 96 PRO A O 1
ATOM 757 N N . CYS A 1 97 ? 0.778 -0.712 -1.138 1.00 94.94 97 CYS A N 1
ATOM 758 C CA . CYS A 1 97 ? 1.217 -0.514 -2.515 1.00 94.94 97 CYS A CA 1
ATOM 759 C C . CYS A 1 97 ? 0.639 0.759 -3.143 1.00 94.94 97 CYS A C 1
ATOM 761 O O . CYS A 1 97 ? -0.347 1.309 -2.653 1.00 94.94 97 CYS A O 1
ATOM 763 N N . THR A 1 98 ? 1.259 1.188 -4.241 1.00 98.12 98 THR A N 1
ATOM 764 C CA . THR A 1 98 ? 0.773 2.243 -5.138 1.00 98.12 98 THR A CA 1
ATOM 765 C C . THR A 1 98 ? 0.968 1.783 -6.578 1.00 98.12 98 THR A C 1
ATOM 767 O O . THR A 1 98 ? 2.035 1.273 -6.930 1.00 98.12 98 THR A O 1
ATOM 770 N N . ILE A 1 99 ? -0.041 1.979 -7.425 1.00 98.69 99 ILE A N 1
ATOM 771 C CA . ILE A 1 99 ? 0.044 1.759 -8.870 1.00 98.69 99 ILE A CA 1
ATOM 772 C C . ILE A 1 99 ? 0.014 3.115 -9.570 1.00 98.69 99 ILE A C 1
ATOM 774 O O . ILE A 1 99 ? -0.897 3.901 -9.344 1.00 98.69 99 ILE A O 1
ATOM 778 N N . LEU A 1 100 ? 0.988 3.370 -10.437 1.00 98.81 100 LEU A N 1
ATOM 779 C CA . LEU A 1 100 ? 1.031 4.514 -11.343 1.00 98.81 100 LEU A CA 1
ATOM 780 C C . LEU A 1 100 ? 0.706 4.026 -12.753 1.00 98.81 100 LEU A C 1
ATOM 782 O O . LEU A 1 100 ? 1.353 3.092 -13.237 1.00 98.81 100 LEU A O 1
ATOM 786 N N . HIS A 1 101 ? -0.286 4.620 -13.411 1.00 98.75 101 HIS A N 1
ATOM 787 C CA . HIS A 1 101 ? -0.705 4.189 -14.747 1.00 98.75 101 HIS A CA 1
ATOM 788 C C . HIS A 1 101 ? -1.261 5.369 -15.551 1.00 98.75 101 HIS A C 1
ATOM 790 O O . HIS A 1 101 ? -2.063 6.141 -15.035 1.00 98.75 101 HIS A O 1
ATOM 796 N N . SER A 1 102 ? -0.871 5.509 -16.817 1.00 98.44 102 SER A N 1
ATOM 797 C CA . SER A 1 102 ? -1.503 6.463 -17.733 1.00 98.44 102 SER A CA 1
ATOM 798 C C . SER A 1 102 ? -2.769 5.873 -18.355 1.00 98.44 102 SER A C 1
ATOM 800 O O . SER A 1 102 ? -2.759 4.734 -18.811 1.00 98.44 102 SER A O 1
ATOM 802 N N . ARG A 1 103 ? -3.844 6.662 -18.485 1.00 98.19 103 ARG A N 1
ATOM 803 C CA . ARG A 1 103 ? -4.996 6.283 -19.329 1.00 98.19 103 ARG A CA 1
ATOM 804 C C . ARG A 1 103 ? -4.671 6.218 -20.824 1.00 98.19 103 ARG A C 1
ATOM 806 O O . ARG A 1 103 ? -5.462 5.680 -21.589 1.00 98.19 103 ARG A O 1
ATOM 813 N N . GLN A 1 104 ? -3.536 6.777 -21.237 1.00 97.88 104 GLN A N 1
ATOM 814 C CA . GLN A 1 104 ? -3.043 6.762 -22.617 1.00 97.88 104 GLN A CA 1
ATOM 815 C C . GLN A 1 104 ? -2.018 5.639 -22.853 1.00 97.88 104 GLN A C 1
ATOM 817 O O . GLN A 1 104 ? -1.287 5.664 -23.839 1.00 97.88 104 GLN A O 1
ATOM 822 N N . ASP A 1 105 ? -1.942 4.660 -21.949 1.00 98.12 105 ASP A N 1
ATOM 823 C CA . ASP A 1 105 ? -1.113 3.473 -22.126 1.00 98.12 105 ASP A CA 1
ATOM 824 C C . ASP A 1 105 ? -1.643 2.605 -23.283 1.00 98.12 105 ASP A C 1
ATOM 826 O O . ASP A 1 105 ? -2.745 2.056 -23.237 1.00 98.12 105 ASP A O 1
ATOM 830 N N . ASP A 1 106 ? -0.849 2.498 -24.347 1.00 97.12 106 ASP A N 1
ATOM 831 C CA . ASP A 1 106 ? -1.151 1.740 -25.562 1.00 97.12 106 ASP A CA 1
ATOM 832 C C . ASP A 1 106 ? -0.614 0.297 -25.531 1.00 97.12 106 ASP A C 1
ATOM 834 O O . ASP A 1 106 ? -0.826 -0.472 -26.474 1.00 97.12 106 ASP A O 1
ATOM 838 N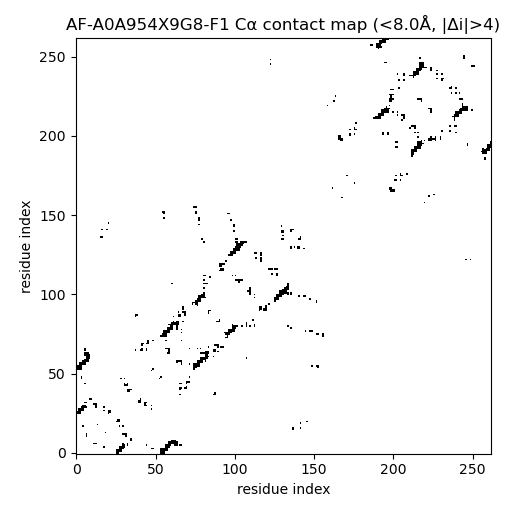 N . VAL A 1 107 ? 0.059 -0.100 -24.446 1.00 97.69 107 VAL A N 1
ATOM 839 C CA . VAL A 1 107 ? 0.678 -1.423 -24.272 1.00 97.69 107 VAL A CA 1
ATOM 840 C C . VAL A 1 107 ? -0.069 -2.259 -23.235 1.00 97.69 107 VAL A C 1
ATOM 842 O O . VAL A 1 107 ? -0.297 -3.456 -23.444 1.00 97.69 107 VAL A O 1
ATOM 845 N N . VAL A 1 108 ? -0.435 -1.658 -22.105 1.00 98.00 108 VAL A N 1
ATOM 846 C CA . VAL A 1 108 ? -1.191 -2.276 -21.015 1.00 98.00 108 VAL A CA 1
ATOM 847 C C . VAL A 1 108 ? -2.469 -1.461 -20.813 1.00 98.00 108 VAL A C 1
ATOM 849 O O . VAL A 1 108 ? -2.385 -0.326 -20.373 1.00 98.00 108 VAL A O 1
ATOM 852 N N . PRO A 1 109 ? -3.662 -2.022 -21.081 1.00 98.44 109 PRO A N 1
ATOM 853 C CA . PRO A 1 109 ? -4.918 -1.316 -20.833 1.00 98.44 109 PRO A CA 1
ATOM 854 C C . PRO A 1 109 ? -5.052 -0.851 -19.377 1.00 98.44 109 PRO A C 1
ATOM 856 O O . PRO A 1 109 ? -4.806 -1.635 -18.451 1.00 98.44 109 PRO A O 1
ATOM 859 N N . PHE A 1 110 ? -5.492 0.391 -19.166 1.00 98.50 110 PHE A N 1
ATOM 860 C CA . PHE A 1 110 ? -5.661 0.990 -17.835 1.00 98.50 110 PHE A CA 1
ATOM 861 C C . PHE A 1 110 ? -6.603 0.170 -16.938 1.00 98.50 110 PHE A C 1
ATOM 863 O O . PHE A 1 110 ? -6.347 -0.020 -15.745 1.00 98.50 110 PHE A O 1
ATOM 870 N N . GLU A 1 111 ? -7.636 -0.428 -17.533 1.00 98.44 111 GLU A N 1
ATOM 871 C CA . GLU A 1 111 ? -8.633 -1.276 -16.871 1.00 98.44 111 GLU A CA 1
ATOM 872 C C . GLU A 1 111 ? -8.001 -2.519 -16.227 1.00 98.44 111 GLU A C 1
ATOM 874 O O . GLU A 1 111 ? -8.571 -3.123 -15.317 1.00 98.44 111 GLU A O 1
ATOM 879 N N . HIS A 1 112 ? -6.804 -2.929 -16.664 1.00 98.50 112 HIS A N 1
ATOM 880 C CA . HIS A 1 112 ? -6.070 -4.005 -16.001 1.00 98.50 112 HIS A CA 1
ATOM 881 C C . HIS A 1 112 ? -5.630 -3.608 -14.591 1.00 98.50 112 HIS A C 1
ATOM 883 O O . HIS A 1 112 ? -5.589 -4.468 -13.712 1.00 98.50 112 HIS A O 1
ATOM 889 N N . SER A 1 113 ? -5.302 -2.338 -14.350 1.00 98.50 113 SER A N 1
ATOM 890 C CA . SER A 1 113 ? -4.990 -1.857 -13.002 1.00 98.50 113 SER A CA 1
ATOM 891 C C . SER A 1 113 ? -6.245 -1.704 -12.157 1.00 98.50 113 SER A C 1
ATOM 893 O O . SER A 1 113 ? -6.227 -2.127 -11.006 1.00 98.50 113 SER A O 1
ATOM 895 N N . GLU A 1 114 ? -7.344 -1.201 -12.722 1.00 98.31 114 GLU A N 1
ATOM 896 C CA . GLU A 1 114 ? -8.635 -1.133 -12.020 1.00 98.31 114 GLU A CA 1
ATOM 897 C C . GLU A 1 114 ? -9.094 -2.531 -11.573 1.00 98.31 114 GLU A C 1
ATOM 899 O O . GLU A 1 114 ? -9.448 -2.736 -10.411 1.00 98.31 114 GLU A O 1
ATOM 904 N N . LEU A 1 115 ? -8.985 -3.526 -12.461 1.00 98.19 115 LEU A N 1
ATOM 905 C CA . LEU A 1 115 ? -9.291 -4.919 -12.138 1.00 98.19 115 LEU A CA 1
ATOM 906 C C . LEU A 1 115 ? -8.354 -5.491 -11.066 1.00 98.19 115 LEU A C 1
ATOM 908 O O . LEU A 1 115 ? -8.806 -6.243 -10.208 1.00 98.19 115 LEU A O 1
ATOM 912 N N . LEU A 1 116 ? -7.063 -5.147 -11.093 1.00 98.00 116 LEU A N 1
ATOM 913 C CA . LEU A 1 116 ? -6.113 -5.612 -10.079 1.00 98.00 116 LEU A CA 1
ATOM 914 C C . LEU A 1 116 ? -6.456 -5.066 -8.689 1.00 98.00 116 LEU A C 1
ATOM 916 O O . LEU A 1 116 ? -6.407 -5.818 -7.715 1.00 98.00 116 LEU A O 1
ATOM 920 N N . ILE A 1 117 ? -6.831 -3.788 -8.595 1.00 96.06 117 ILE A N 1
ATOM 921 C CA . ILE A 1 117 ? -7.287 -3.171 -7.343 1.00 96.06 117 ILE A CA 1
ATOM 922 C C . ILE A 1 117 ? -8.547 -3.868 -6.830 1.00 96.06 117 ILE A C 1
ATOM 924 O O . ILE A 1 117 ? -8.568 -4.310 -5.680 1.00 96.06 117 ILE A O 1
ATOM 928 N N . ALA A 1 118 ? -9.545 -4.057 -7.699 1.00 95.19 118 ALA A N 1
ATOM 929 C CA . ALA A 1 118 ? -10.791 -4.734 -7.348 1.00 95.19 118 ALA A CA 1
ATOM 930 C C . ALA A 1 118 ? -10.557 -6.178 -6.869 1.00 95.19 118 ALA A C 1
ATOM 932 O O . ALA A 1 118 ? -11.052 -6.561 -5.811 1.00 95.19 118 ALA A O 1
ATOM 933 N N . ASN A 1 119 ? -9.747 -6.959 -7.593 1.00 96.56 119 ASN A N 1
ATOM 934 C CA . ASN A 1 119 ? -9.388 -8.329 -7.206 1.00 96.56 119 ASN A CA 1
ATOM 935 C C . ASN A 1 119 ? -8.698 -8.397 -5.839 1.00 96.56 119 ASN A C 1
ATOM 937 O O . ASN A 1 119 ? -8.795 -9.409 -5.149 1.00 96.56 119 ASN A O 1
ATOM 941 N N . SER A 1 120 ? -7.972 -7.342 -5.471 1.00 94.06 120 SER A N 1
ATOM 942 C CA . SER A 1 120 ? -7.186 -7.285 -4.238 1.00 94.06 120 SER A CA 1
ATOM 943 C C . SER A 1 120 ? -7.970 -6.726 -3.050 1.00 94.06 120 SER A C 1
ATOM 945 O O . SER A 1 120 ? -7.426 -6.683 -1.951 1.00 94.06 120 SER A O 1
ATOM 947 N N . GLY A 1 121 ? -9.213 -6.271 -3.256 1.00 89.75 121 GLY A N 1
ATOM 948 C CA . GLY A 1 121 ? -9.991 -5.581 -2.223 1.00 89.75 121 GLY A CA 1
ATOM 949 C C . GLY A 1 121 ? -9.325 -4.288 -1.739 1.00 89.75 121 GLY A C 1
ATOM 950 O O . GLY A 1 121 ? -9.488 -3.911 -0.582 1.00 89.75 121 GLY A O 1
ATOM 951 N N . LEU A 1 122 ? -8.524 -3.644 -2.594 1.00 89.19 122 LEU A N 1
ATOM 952 C CA . LEU A 1 122 ? -7.797 -2.422 -2.254 1.00 89.19 122 LEU A CA 1
ATOM 953 C C . LEU A 1 122 ? -8.623 -1.178 -2.608 1.00 89.19 122 LEU A C 1
ATOM 955 O O . LEU A 1 122 ? -9.437 -1.227 -3.533 1.00 89.19 122 LEU A O 1
ATOM 959 N N . PRO A 1 123 ? -8.414 -0.049 -1.910 1.00 87.94 123 PRO A N 1
ATOM 960 C CA . PRO A 1 123 ? -9.122 1.184 -2.219 1.00 87.94 123 PRO A CA 1
ATOM 961 C C . PRO A 1 123 ? -8.712 1.719 -3.594 1.00 87.94 123 PRO A C 1
ATOM 963 O O . PRO A 1 123 ? -7.566 1.584 -4.029 1.00 87.94 123 PRO A O 1
ATOM 966 N N . THR A 1 124 ? -9.632 2.407 -4.268 1.00 89.25 124 THR A N 1
ATOM 967 C CA . THR A 1 124 ? -9.375 3.024 -5.583 1.00 89.25 124 THR A CA 1
ATOM 968 C C . THR A 1 124 ? -8.228 4.034 -5.545 1.00 89.25 124 THR A C 1
ATOM 970 O O . THR A 1 124 ? -7.517 4.187 -6.533 1.00 89.25 124 THR A O 1
ATOM 973 N N . THR A 1 125 ? -7.969 4.644 -4.384 1.00 89.94 125 THR A N 1
ATOM 974 C CA . THR A 1 125 ? -6.831 5.546 -4.140 1.00 89.94 125 THR A CA 1
ATOM 975 C C . THR A 1 125 ? -5.461 4.879 -4.286 1.00 89.94 125 THR A C 1
ATOM 977 O O . THR A 1 125 ? -4.456 5.577 -4.370 1.00 89.94 125 THR A O 1
ATOM 980 N N . THR A 1 126 ? -5.385 3.544 -4.302 1.00 94.62 126 THR A N 1
ATOM 981 C CA . THR A 1 126 ? -4.145 2.807 -4.592 1.00 94.62 126 THR A CA 1
ATOM 982 C C . THR A 1 126 ? -3.697 2.990 -6.048 1.00 94.62 126 THR A C 1
ATOM 984 O O . THR A 1 126 ? -2.506 2.862 -6.334 1.00 94.62 126 THR A O 1
ATOM 987 N N . LEU A 1 127 ? -4.617 3.306 -6.968 1.00 97.56 127 LEU A N 1
ATOM 988 C CA . LEU A 1 127 ? -4.325 3.588 -8.373 1.00 97.56 127 LEU A CA 1
ATOM 989 C C . LEU A 1 127 ? -4.265 5.100 -8.618 1.00 97.56 127 LEU A C 1
ATOM 991 O O . LEU A 1 127 ? -5.263 5.807 -8.512 1.00 97.56 127 LEU A O 1
ATOM 995 N N . CYS A 1 128 ? -3.087 5.584 -8.992 1.00 98.00 128 CYS A N 1
ATOM 996 C CA . CYS A 1 128 ? -2.843 6.957 -9.402 1.00 98.00 128 CYS A CA 1
ATOM 997 C C . CYS A 1 128 ? -2.753 7.029 -10.930 1.00 98.00 128 CYS A C 1
ATOM 999 O O . CYS A 1 128 ? -1.856 6.449 -11.552 1.00 98.00 128 CYS A O 1
ATOM 1001 N N . GLU A 1 129 ? -3.701 7.748 -11.527 1.00 98.25 129 GLU A N 1
ATOM 1002 C CA . GLU A 1 129 ? -3.652 8.110 -12.938 1.00 98.25 129 GLU A CA 1
ATOM 1003 C C . GLU A 1 129 ? -2.584 9.187 -13.157 1.00 98.25 129 GLU A C 1
ATOM 1005 O O . GLU A 1 129 ? -2.679 10.275 -12.589 1.00 98.25 129 GLU A O 1
ATOM 1010 N N . VAL A 1 130 ? -1.557 8.885 -13.954 1.00 98.44 130 VAL A N 1
ATOM 1011 C CA . VAL A 1 130 ? -0.435 9.803 -14.189 1.00 98.44 130 VAL A CA 1
ATOM 1012 C C . VAL A 1 130 ? 0.237 9.550 -15.537 1.00 98.44 130 VAL A C 1
ATOM 1014 O O . VAL A 1 130 ? 0.341 8.410 -15.987 1.00 98.44 130 VAL A O 1
ATOM 1017 N N . GLY A 1 131 ? 0.749 10.613 -16.162 1.00 97.38 131 GLY A N 1
ATOM 1018 C CA . GLY A 1 131 ? 1.473 10.542 -17.430 1.00 97.38 131 GLY A CA 1
ATOM 1019 C C . GLY A 1 131 ? 0.581 10.357 -18.653 1.00 97.38 131 GLY A C 1
ATOM 1020 O O . GLY A 1 131 ? -0.636 10.204 -18.556 1.00 97.38 131 GLY A O 1
ATOM 1021 N N . ASN A 1 132 ? 1.212 10.350 -19.827 1.00 97.25 132 ASN A N 1
ATOM 1022 C CA . ASN A 1 132 ? 0.529 10.355 -21.127 1.00 97.25 132 ASN A CA 1
ATOM 1023 C C . ASN A 1 132 ? 0.952 9.200 -22.053 1.00 97.25 132 ASN A C 1
ATOM 1025 O O . ASN A 1 132 ? 0.610 9.217 -23.230 1.00 97.25 132 ASN A O 1
ATOM 1029 N N . ASP A 1 133 ? 1.720 8.230 -21.554 1.00 97.25 133 ASP A N 1
ATOM 1030 C CA . ASP A 1 133 ? 2.163 7.066 -22.322 1.00 97.25 133 ASP A CA 1
ATOM 1031 C C . ASP A 1 133 ? 2.426 5.847 -21.420 1.00 97.25 133 ASP A C 1
ATOM 1033 O O . ASP A 1 133 ? 2.432 5.947 -20.190 1.00 97.25 133 ASP A O 1
ATOM 1037 N N . HIS A 1 134 ? 2.693 4.689 -22.035 1.00 97.19 134 HIS A N 1
ATOM 1038 C CA . HIS A 1 134 ? 3.119 3.478 -21.320 1.00 97.19 134 HIS A CA 1
ATOM 1039 C C . HIS A 1 134 ? 4.454 3.655 -20.587 1.00 97.19 134 HIS A C 1
ATOM 1041 O O . HIS A 1 134 ? 4.760 2.973 -19.605 1.00 97.19 134 HIS A O 1
ATOM 1047 N N . ARG A 1 135 ? 5.329 4.520 -21.114 1.00 95.44 135 ARG A N 1
ATOM 1048 C CA . ARG A 1 135 ? 6.704 4.589 -20.637 1.00 95.44 135 ARG A CA 1
ATOM 1049 C C . ARG A 1 135 ? 6.751 5.234 -19.273 1.00 95.44 135 ARG A C 1
ATOM 1051 O O . ARG A 1 135 ? 7.620 4.817 -18.524 1.00 95.44 135 ARG A O 1
ATOM 1058 N N . LEU A 1 136 ? 5.909 6.211 -18.935 1.00 97.00 136 LEU A N 1
ATOM 1059 C CA . LEU A 1 136 ? 5.975 6.948 -17.664 1.00 97.00 136 LEU A CA 1
ATOM 1060 C C . LEU A 1 136 ? 7.399 7.462 -17.379 1.00 97.00 136 LEU A C 1
ATOM 1062 O O . LEU A 1 136 ? 7.967 7.245 -16.307 1.00 97.00 136 LEU A O 1
ATOM 1066 N N . ALA A 1 137 ? 8.043 8.030 -18.401 1.00 96.06 137 ALA A N 1
ATOM 1067 C CA . ALA A 1 137 ? 9.417 8.535 -18.327 1.00 96.06 137 ALA A CA 1
ATOM 1068 C C . ALA A 1 137 ? 9.499 10.068 -18.244 1.00 96.06 137 ALA A C 1
ATOM 1070 O O . ALA A 1 137 ? 10.600 10.602 -18.129 1.00 96.06 137 ALA A O 1
ATOM 1071 N N . ASP A 1 138 ? 8.357 10.753 -18.287 1.00 97.31 138 ASP A N 1
ATOM 1072 C CA . ASP A 1 138 ? 8.272 12.201 -18.122 1.00 97.31 138 ASP A CA 1
ATOM 1073 C C . ASP A 1 138 ? 8.430 12.616 -16.653 1.00 97.31 138 ASP A C 1
ATOM 1075 O O . ASP A 1 138 ? 8.235 11.823 -15.728 1.00 97.31 138 ASP A O 1
ATOM 1079 N N . THR A 1 139 ? 8.755 13.893 -16.436 1.00 97.56 139 THR A N 1
ATOM 1080 C CA . THR A 1 139 ? 9.028 14.465 -15.109 1.00 97.56 139 THR A CA 1
ATOM 1081 C C . THR A 1 139 ? 7.916 14.201 -14.094 1.00 97.56 139 THR A C 1
ATOM 1083 O O . THR A 1 139 ? 8.213 13.868 -12.951 1.00 97.56 139 THR A O 1
ATOM 1086 N N . GLU A 1 140 ? 6.648 14.333 -14.492 1.00 98.31 140 GLU A N 1
ATOM 1087 C CA . GLU A 1 140 ? 5.504 14.142 -13.591 1.00 98.31 140 GLU A CA 1
ATOM 1088 C C . GLU A 1 140 ? 5.381 12.677 -13.111 1.00 98.31 140 GLU A C 1
ATOM 1090 O O . GLU A 1 140 ? 5.449 12.464 -11.898 1.00 98.31 140 GLU A O 1
ATOM 1095 N N . PRO A 1 141 ? 5.301 11.650 -13.985 1.00 98.44 141 PRO A N 1
ATOM 1096 C CA . PRO A 1 141 ? 5.328 10.253 -13.544 1.00 98.44 141 PRO A CA 1
ATOM 1097 C C . PRO A 1 141 ? 6.564 9.864 -12.728 1.00 98.44 141 PRO A C 1
ATOM 1099 O O . PRO A 1 141 ? 6.457 9.087 -11.778 1.00 98.44 141 PRO A O 1
ATOM 1102 N N . LEU A 1 142 ? 7.744 10.395 -13.070 1.00 98.56 142 LEU A N 1
ATOM 1103 C CA . LEU A 1 142 ? 8.971 10.137 -12.312 1.00 98.56 142 LEU A CA 1
ATOM 1104 C C . LEU A 1 142 ? 8.903 10.724 -10.896 1.00 98.56 142 LEU A C 1
ATOM 1106 O O . LEU A 1 142 ? 9.287 10.052 -9.937 1.00 98.56 142 LEU A O 1
ATOM 1110 N N . ALA A 1 143 ? 8.379 11.944 -10.755 1.00 98.50 143 ALA A N 1
ATOM 1111 C CA . ALA A 1 143 ? 8.150 12.568 -9.457 1.00 98.50 143 ALA A CA 1
ATOM 1112 C C . ALA A 1 143 ? 7.108 11.792 -8.637 1.00 98.50 143 ALA A C 1
ATOM 1114 O O . ALA A 1 143 ? 7.345 11.532 -7.460 1.00 98.50 143 ALA A O 1
ATOM 1115 N N . ALA A 1 144 ? 6.014 11.342 -9.261 1.00 98.56 144 ALA A N 1
ATOM 1116 C CA . ALA A 1 144 ? 5.008 10.503 -8.607 1.00 98.56 144 ALA A CA 1
ATOM 1117 C C . ALA A 1 144 ? 5.590 9.160 -8.128 1.00 98.56 144 ALA A C 1
ATOM 1119 O O . ALA A 1 144 ? 5.285 8.705 -7.028 1.00 98.56 144 ALA A O 1
ATOM 1120 N N . MET A 1 145 ? 6.479 8.537 -8.912 1.00 98.62 145 MET A N 1
ATOM 1121 C CA . MET A 1 145 ? 7.188 7.314 -8.510 1.00 98.62 145 MET A CA 1
ATOM 1122 C C . MET A 1 145 ? 8.078 7.552 -7.288 1.00 98.62 145 MET A C 1
ATOM 1124 O O . MET A 1 145 ? 8.084 6.733 -6.367 1.00 98.62 145 MET A O 1
ATOM 1128 N N . LEU A 1 146 ? 8.823 8.658 -7.271 1.00 98.50 146 LEU A N 1
ATOM 1129 C CA . LEU A 1 146 ? 9.677 9.030 -6.145 1.00 98.50 146 LEU A CA 1
ATOM 1130 C C . LEU A 1 146 ? 8.853 9.303 -4.878 1.00 98.50 146 LEU A C 1
ATOM 1132 O O . LEU A 1 146 ? 9.190 8.792 -3.809 1.00 98.50 146 LEU A O 1
ATOM 1136 N N . ASP A 1 147 ? 7.763 10.059 -5.011 1.00 98.19 147 ASP A N 1
ATOM 1137 C CA . ASP A 1 147 ? 6.855 10.386 -3.910 1.00 98.19 147 ASP A CA 1
ATOM 1138 C C . ASP A 1 147 ? 6.184 9.133 -3.329 1.00 98.19 147 ASP A C 1
ATOM 1140 O O . ASP A 1 147 ? 6.197 8.928 -2.114 1.00 98.19 147 ASP A O 1
ATOM 1144 N N . ALA A 1 148 ? 5.712 8.223 -4.188 1.00 98.00 148 ALA A N 1
ATOM 1145 C CA . ALA A 1 148 ? 5.162 6.938 -3.764 1.00 98.00 148 ALA A CA 1
ATOM 1146 C C . ALA A 1 148 ? 6.192 6.108 -2.977 1.00 98.00 148 ALA A C 1
ATOM 1148 O O . ALA A 1 148 ? 5.872 5.573 -1.913 1.00 98.00 148 ALA A O 1
ATOM 1149 N N . CYS A 1 149 ? 7.447 6.041 -3.442 1.00 97.81 149 CYS A N 1
ATOM 1150 C CA . CYS A 1 149 ? 8.517 5.360 -2.704 1.00 97.81 149 CYS A CA 1
ATOM 1151 C C . CYS A 1 149 ? 8.721 5.974 -1.310 1.00 97.81 149 CYS A C 1
ATOM 1153 O O . CYS A 1 149 ? 8.784 5.248 -0.316 1.00 97.81 149 CYS A O 1
ATOM 1155 N N . GLY A 1 150 ? 8.819 7.304 -1.234 1.00 96.88 150 GLY A N 1
ATOM 1156 C CA . GLY A 1 150 ? 9.046 8.033 0.014 1.00 96.88 150 GLY A CA 1
ATOM 1157 C C . GLY A 1 150 ? 7.899 7.894 1.011 1.00 96.88 150 GLY A C 1
ATOM 1158 O O . GLY A 1 150 ? 8.134 7.602 2.188 1.00 96.88 150 GLY A O 1
ATOM 1159 N N . THR A 1 151 ? 6.664 8.058 0.543 1.00 94.12 151 THR A N 1
ATOM 1160 C CA . THR A 1 151 ? 5.449 7.955 1.359 1.00 94.12 151 THR A CA 1
ATOM 1161 C C . THR A 1 151 ? 5.300 6.560 1.953 1.00 94.12 151 THR A C 1
ATOM 1163 O O . THR A 1 151 ? 5.195 6.412 3.174 1.00 94.12 151 THR A O 1
ATOM 1166 N N . LEU A 1 152 ? 5.377 5.519 1.118 1.00 92.12 152 LEU A N 1
ATOM 1167 C CA . LEU A 1 152 ? 5.212 4.142 1.578 1.00 92.12 152 LEU A CA 1
ATOM 1168 C C . LEU A 1 152 ? 6.330 3.709 2.536 1.00 92.12 152 LEU A C 1
ATOM 1170 O O . LEU A 1 152 ? 6.066 3.037 3.537 1.00 92.12 152 LEU A O 1
ATOM 1174 N N . TYR A 1 153 ? 7.572 4.126 2.280 1.00 93.06 153 TYR A N 1
ATOM 1175 C CA . TYR A 1 153 ? 8.675 3.868 3.202 1.00 93.06 153 TYR A CA 1
ATOM 1176 C C . TYR A 1 153 ? 8.488 4.586 4.539 1.00 93.06 153 TYR A C 1
ATOM 1178 O O . TYR A 1 153 ? 8.658 3.972 5.593 1.00 93.06 153 TYR A O 1
ATOM 1186 N N . SER A 1 154 ? 8.092 5.859 4.518 1.00 92.62 154 SER A N 1
ATOM 1187 C CA . SER A 1 154 ? 7.886 6.642 5.741 1.00 92.62 154 SER A CA 1
ATOM 1188 C C . SER A 1 154 ? 6.778 6.043 6.608 1.00 92.62 154 SER A C 1
ATOM 1190 O O . SER A 1 154 ? 6.948 5.917 7.821 1.00 92.62 154 SER A O 1
ATOM 1192 N N . MET A 1 155 ? 5.681 5.586 5.993 1.00 88.88 155 MET A N 1
ATOM 1193 C CA . MET A 1 155 ? 4.636 4.830 6.690 1.00 88.88 155 MET A CA 1
ATOM 1194 C C . MET A 1 155 ? 5.185 3.539 7.303 1.00 88.88 155 MET A C 1
ATOM 1196 O O . MET A 1 155 ? 4.919 3.256 8.468 1.00 88.88 155 MET A O 1
ATOM 1200 N N . SER A 1 156 ? 5.996 2.778 6.559 1.00 88.81 156 SER A N 1
ATOM 1201 C CA . SER A 1 156 ? 6.590 1.537 7.075 1.00 88.81 156 SER A CA 1
ATOM 1202 C C . SER A 1 156 ? 7.499 1.770 8.289 1.00 88.81 156 SER A C 1
ATOM 1204 O O . SER A 1 156 ? 7.438 1.013 9.259 1.00 88.81 156 SER A O 1
ATOM 1206 N N . LEU A 1 157 ? 8.284 2.854 8.284 1.00 90.12 157 LEU A N 1
ATOM 1207 C CA . LEU A 1 157 ? 9.116 3.250 9.421 1.00 90.12 157 LEU A CA 1
ATOM 1208 C C . LEU A 1 157 ? 8.270 3.636 10.631 1.00 90.12 157 LEU A C 1
ATOM 1210 O O . LEU A 1 157 ? 8.595 3.248 11.751 1.00 90.12 157 LEU A O 1
ATOM 1214 N N . MET A 1 158 ? 7.184 4.377 10.405 1.00 90.62 158 MET A N 1
ATOM 1215 C CA . MET A 1 158 ? 6.255 4.760 11.463 1.00 90.62 158 MET A CA 1
ATOM 1216 C C . MET A 1 158 ? 5.664 3.513 12.129 1.00 90.62 158 MET A C 1
ATOM 1218 O O . MET A 1 158 ? 5.793 3.359 13.341 1.00 90.62 158 MET A O 1
ATOM 1222 N N . PHE A 1 159 ? 5.141 2.558 11.355 1.00 90.75 159 PHE A N 1
ATOM 1223 C CA . PHE A 1 159 ? 4.631 1.304 11.920 1.00 90.75 159 PHE A CA 1
ATOM 1224 C C . PHE A 1 159 ? 5.702 0.524 12.681 1.00 90.75 159 PHE A C 1
ATOM 1226 O O . PHE A 1 159 ? 5.464 0.104 13.812 1.00 90.75 159 PHE A O 1
ATOM 1233 N N . SER A 1 160 ? 6.908 0.412 12.118 1.00 88.44 160 SER A N 1
ATOM 1234 C CA . SER A 1 160 ? 8.022 -0.263 12.788 1.00 88.44 160 SER A CA 1
ATOM 1235 C C . SER A 1 160 ? 8.398 0.392 14.118 1.00 88.44 160 SER A C 1
ATOM 1237 O O . SER A 1 160 ? 8.809 -0.316 15.034 1.00 88.44 160 SER A O 1
ATOM 1239 N N . PHE A 1 161 ? 8.287 1.716 14.238 1.00 91.50 161 PHE A N 1
ATOM 1240 C CA . PHE A 1 161 ? 8.577 2.432 15.480 1.00 91.50 161 PHE A CA 1
ATOM 1241 C C . PHE A 1 161 ? 7.533 2.149 16.569 1.00 91.50 161 PHE A C 1
ATOM 1243 O O . PHE A 1 161 ? 7.877 2.053 17.746 1.00 91.50 161 PHE A O 1
ATOM 1250 N N . TYR A 1 162 ? 6.265 1.999 16.181 1.00 92.94 162 TYR A N 1
ATOM 1251 C CA . TYR A 1 162 ? 5.156 1.752 17.106 1.00 92.94 162 TYR A CA 1
ATOM 1252 C C . TYR A 1 162 ? 4.877 0.269 17.389 1.00 92.94 162 TYR A C 1
ATOM 1254 O O . TYR A 1 162 ? 4.084 -0.043 18.287 1.00 92.94 162 TYR A O 1
ATOM 1262 N N . GLN A 1 163 ? 5.514 -0.643 16.655 1.00 89.38 163 GLN A N 1
ATOM 1263 C CA . GLN A 1 163 ? 5.384 -2.083 16.861 1.00 89.38 163 GLN A CA 1
ATOM 1264 C C . GLN A 1 163 ? 5.714 -2.471 18.310 1.00 89.38 163 GLN A C 1
ATOM 1266 O O . GLN A 1 163 ? 6.698 -2.007 18.889 1.00 89.38 163 GLN A O 1
ATOM 1271 N N . GLY A 1 164 ? 4.881 -3.321 18.917 1.00 89.56 164 GLY A N 1
ATOM 1272 C CA . GLY A 1 164 ? 5.068 -3.799 20.289 1.00 89.56 164 GLY A CA 1
ATOM 1273 C C . GLY A 1 164 ? 4.725 -2.796 21.400 1.00 89.56 164 GLY A C 1
ATOM 1274 O O . GLY A 1 164 ? 4.634 -3.193 22.563 1.00 89.56 164 GLY A O 1
ATOM 1275 N N . LEU A 1 165 ? 4.482 -1.515 21.098 1.00 93.56 165 LEU A N 1
ATOM 1276 C CA . LEU A 1 165 ? 3.973 -0.566 22.094 1.00 93.56 165 LEU A CA 1
ATOM 1277 C C . LEU A 1 165 ? 2.489 -0.824 22.343 1.00 93.56 165 LEU A C 1
ATOM 1279 O O . LEU A 1 165 ? 1.713 -0.789 21.403 1.00 93.56 165 LEU A O 1
ATOM 1283 N N . TYR A 1 166 ? 2.034 -0.988 23.587 1.00 90.12 166 TYR A N 1
ATOM 1284 C CA . TYR A 1 166 ? 0.597 -1.203 23.841 1.00 90.12 166 TYR A CA 1
ATOM 1285 C C . TYR A 1 166 ? -0.283 -0.051 23.311 1.00 90.12 166 TYR A C 1
ATOM 1287 O O . TYR A 1 166 ? -1.360 -0.287 22.769 1.00 90.12 166 TYR A O 1
ATOM 1295 N N . ARG A 1 167 ? 0.196 1.199 23.403 1.00 93.81 167 ARG A N 1
ATOM 1296 C CA . ARG A 1 167 ? -0.500 2.399 22.918 1.00 93.81 167 ARG A CA 1
ATOM 1297 C C . ARG A 1 167 ? 0.311 3.097 21.823 1.00 93.81 167 ARG A C 1
ATOM 1299 O O . ARG A 1 167 ? 1.512 3.289 21.980 1.00 93.81 167 ARG A O 1
ATOM 1306 N N . LYS A 1 168 ? -0.371 3.497 20.745 1.00 93.69 168 LYS A N 1
ATOM 1307 C CA . LYS A 1 168 ? 0.204 4.122 19.537 1.00 93.69 168 LYS A CA 1
ATOM 1308 C C . LYS A 1 168 ? 0.140 5.663 19.545 1.00 93.69 168 LYS A C 1
ATOM 1310 O O . LYS A 1 168 ? 0.594 6.321 18.621 1.00 93.69 168 LYS A O 1
ATOM 1315 N N . GLY A 1 169 ? -0.390 6.248 20.619 1.00 92.25 169 GLY A N 1
ATOM 1316 C CA . GLY A 1 169 ? -0.516 7.692 20.820 1.00 92.25 169 GLY A CA 1
ATOM 1317 C C . GLY A 1 169 ? -0.662 8.048 22.305 1.00 92.25 169 GLY A C 1
ATOM 1318 O O . GLY A 1 169 ? -0.612 7.158 23.156 1.00 92.25 169 GLY A O 1
ATOM 1319 N N . PRO A 1 170 ? -0.819 9.331 22.664 1.00 94.44 170 PRO A N 1
ATOM 1320 C CA . PRO A 1 170 ? -1.085 9.741 24.041 1.00 94.44 170 PRO A CA 1
ATOM 1321 C C . PRO A 1 170 ? -2.395 9.159 24.599 1.00 94.44 170 PRO A C 1
ATOM 1323 O O . PRO A 1 170 ? -3.304 8.800 23.856 1.00 94.44 170 PRO A O 1
ATOM 1326 N N . GLY A 1 171 ? -2.505 9.081 25.927 1.00 94.69 171 GLY A N 1
ATOM 1327 C CA . GLY A 1 171 ? -3.739 8.692 26.618 1.00 94.69 171 GLY A CA 1
ATOM 1328 C C . GLY A 1 171 ? -3.549 7.606 27.676 1.00 94.69 171 GLY A C 1
ATOM 1329 O O . GLY A 1 171 ? -2.470 7.041 27.857 1.00 94.69 171 GLY A O 1
ATOM 1330 N N . SER A 1 172 ? -4.626 7.308 28.395 1.00 96.56 172 SER A N 1
ATOM 1331 C CA . SER A 1 172 ? -4.670 6.325 29.483 1.00 96.56 172 SER A CA 1
ATOM 1332 C C . SER A 1 172 ? -6.051 5.676 29.592 1.00 96.56 172 SER A C 1
ATOM 1334 O O . SER A 1 172 ? -7.046 6.235 29.130 1.00 96.56 172 SER A O 1
ATOM 1336 N N . GLU A 1 173 ? -6.151 4.538 30.287 1.00 96.50 173 GLU A N 1
ATOM 1337 C CA . GLU A 1 173 ? -7.468 3.956 30.586 1.00 96.50 173 GLU A CA 1
ATOM 1338 C C . GLU A 1 173 ? -8.363 4.922 31.376 1.00 96.50 173 GLU A C 1
ATOM 1340 O O . GLU A 1 173 ? -9.571 4.971 31.152 1.00 96.50 173 GLU A O 1
ATOM 1345 N N . SER A 1 174 ? -7.780 5.718 32.283 1.00 97.25 174 SER A N 1
ATOM 1346 C CA . SER A 1 174 ? -8.530 6.711 33.055 1.00 97.25 174 SER A CA 1
ATOM 1347 C C . SER A 1 174 ? -9.130 7.795 32.162 1.00 97.25 174 SER A C 1
ATOM 1349 O O . SER A 1 174 ? -10.291 8.143 32.358 1.00 97.25 174 SER A O 1
ATOM 1351 N N . SER A 1 175 ? -8.390 8.270 31.153 1.00 97.00 175 SER A N 1
ATOM 1352 C CA . SER A 1 175 ? -8.901 9.245 30.183 1.00 97.00 175 SER A CA 1
ATOM 1353 C C . SER A 1 175 ? -10.029 8.666 29.324 1.00 97.00 175 SER A C 1
ATOM 1355 O O . SER A 1 175 ? -11.067 9.308 29.188 1.00 97.00 175 SER A O 1
ATOM 1357 N N . THR A 1 176 ? -9.900 7.418 28.853 1.00 97.19 176 THR A N 1
ATOM 1358 C CA . THR A 1 176 ? -10.961 6.722 28.104 1.00 97.19 176 THR A CA 1
ATOM 1359 C C . THR A 1 176 ? -12.227 6.578 28.947 1.00 97.19 176 THR A C 1
ATOM 1361 O O . THR A 1 176 ? -13.308 6.969 28.519 1.00 97.19 176 THR A O 1
ATOM 1364 N N . ARG A 1 177 ? -12.105 6.102 30.194 1.00 96.44 177 ARG A N 1
ATOM 1365 C CA . ARG A 1 177 ? -13.249 5.984 31.117 1.00 96.44 177 ARG A CA 1
ATOM 1366 C C . ARG A 1 177 ? -13.872 7.334 31.454 1.00 96.44 177 ARG A C 1
ATOM 1368 O O . ARG A 1 177 ? -15.076 7.405 31.666 1.00 96.44 177 ARG A O 1
ATOM 1375 N N . GLN A 1 178 ? -13.071 8.392 31.549 1.00 96.56 178 GLN A N 1
ATOM 1376 C CA . GLN A 1 178 ? -13.583 9.734 31.801 1.00 96.56 178 GLN A CA 1
ATOM 1377 C C . GLN A 1 178 ? -14.394 10.255 30.614 1.00 96.56 178 GLN A C 1
ATOM 1379 O O . GLN A 1 178 ? -15.473 10.790 30.832 1.00 96.56 178 GLN A O 1
ATOM 1384 N N . ALA A 1 179 ? -13.922 10.055 29.384 1.00 96.50 179 ALA A N 1
ATOM 1385 C CA . ALA A 1 179 ? -14.674 10.417 28.187 1.00 96.50 179 ALA A CA 1
ATOM 1386 C C . ALA A 1 179 ? -15.974 9.600 28.054 1.00 96.50 179 ALA A C 1
ATOM 1388 O O . ALA A 1 179 ? -17.019 10.183 27.780 1.00 96.50 179 ALA A O 1
ATOM 1389 N N . LEU A 1 180 ? -15.955 8.299 28.375 1.00 95.06 180 LEU A N 1
ATOM 1390 C CA . LEU A 1 180 ? -17.170 7.470 28.419 1.00 95.06 180 LEU A CA 1
ATOM 1391 C C . LEU A 1 180 ? -18.225 7.991 29.407 1.00 95.06 180 LEU A C 1
ATOM 1393 O O . LE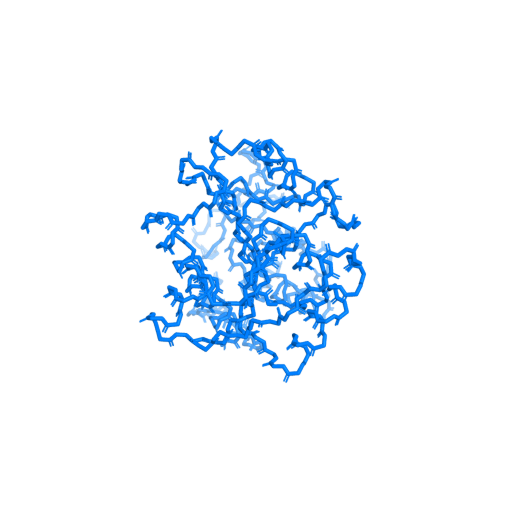U A 1 180 ? -19.412 7.919 29.121 1.00 95.06 180 L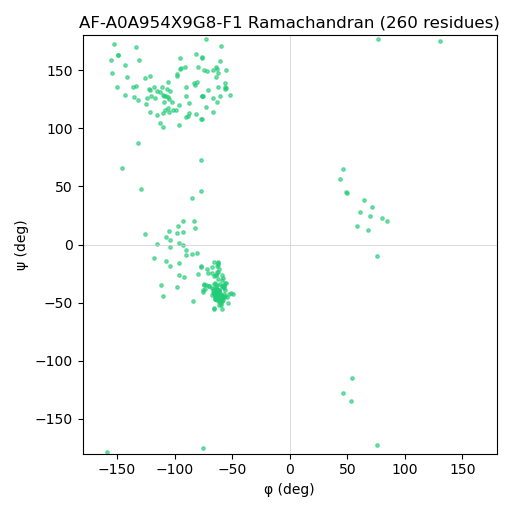EU A O 1
ATOM 1397 N N . LYS A 1 181 ? -17.817 8.553 30.554 1.00 94.44 181 LYS A N 1
ATOM 1398 C CA . LYS A 1 181 ? -18.753 9.149 31.530 1.00 94.44 181 LYS A CA 1
ATOM 1399 C C . LYS A 1 181 ? -19.457 10.407 31.020 1.00 94.44 181 LYS A C 1
ATOM 1401 O O . LYS A 1 181 ? -20.451 10.808 31.614 1.00 94.44 181 LYS A O 1
ATOM 1406 N N . SER A 1 182 ? -18.918 11.048 29.987 1.00 94.31 182 SER A N 1
ATOM 1407 C CA . SER A 1 182 ? -19.528 12.222 29.360 1.00 94.31 182 SER A CA 1
ATOM 1408 C C . SER A 1 182 ? -20.563 11.847 28.296 1.00 94.31 182 SER A C 1
ATOM 1410 O O . SER A 1 182 ? -21.237 12.737 27.781 1.00 94.31 182 SER A O 1
ATOM 1412 N N . LEU A 1 183 ? -20.676 10.561 27.943 1.00 91.50 183 LEU A N 1
ATOM 1413 C CA . LEU A 1 183 ? -21.695 10.074 27.021 1.00 91.50 183 LEU A CA 1
ATOM 1414 C C . LEU A 1 183 ? -23.068 10.043 27.705 1.00 91.50 183 LEU A C 1
ATOM 1416 O O . LEU A 1 183 ? -23.172 9.851 28.917 1.00 91.50 183 LEU A O 1
ATOM 1420 N N . GLY A 1 184 ? -24.121 10.230 26.908 1.00 87.69 184 GLY A N 1
ATOM 1421 C CA . GLY A 1 184 ? -25.485 9.911 27.326 1.00 87.69 184 GLY A CA 1
ATOM 1422 C C . GLY A 1 184 ? -25.741 8.403 27.315 1.00 87.69 184 GLY A C 1
ATOM 1423 O O . GLY A 1 184 ? -24.841 7.608 27.038 1.00 87.69 184 GLY A O 1
ATOM 1424 N N . ASP A 1 185 ? -26.986 8.015 27.585 1.00 88.56 185 ASP A N 1
ATOM 1425 C CA . ASP A 1 185 ? -27.387 6.612 27.528 1.00 88.56 185 ASP A CA 1
ATOM 1426 C C . ASP A 1 185 ? -27.188 6.049 26.114 1.00 88.56 185 ASP A C 1
ATOM 1428 O O . ASP A 1 185 ? -27.677 6.604 25.127 1.00 88.56 185 ASP A O 1
ATOM 1432 N N . LEU A 1 186 ? -26.476 4.926 26.030 1.00 90.31 186 LEU A N 1
ATOM 1433 C CA . LEU A 1 186 ? -26.339 4.146 24.807 1.00 90.31 186 LEU A CA 1
ATOM 1434 C C . LEU A 1 186 ? -27.387 3.023 24.781 1.00 90.31 186 LEU A C 1
ATOM 1436 O O . LEU A 1 186 ? -27.784 2.523 25.839 1.00 90.31 186 LEU A O 1
ATOM 1440 N N . PRO A 1 187 ? -27.828 2.580 23.590 1.00 89.69 187 PRO A N 1
ATOM 1441 C CA . PRO A 1 187 ? -28.659 1.387 23.465 1.00 89.69 187 PRO A CA 1
ATOM 1442 C C . PRO A 1 187 ? -27.995 0.162 24.112 1.00 89.69 187 PRO A C 1
ATOM 1444 O O . PRO A 1 187 ? -26.774 0.022 24.086 1.00 89.69 187 PRO A O 1
ATOM 1447 N N . SER A 1 188 ? -28.793 -0.783 24.620 1.00 81.31 188 SER A N 1
ATOM 1448 C CA . SER A 1 188 ? -28.284 -2.002 25.278 1.00 81.31 188 SER A CA 1
ATOM 1449 C C . SER A 1 188 ? -27.451 -2.918 24.371 1.00 81.31 188 SER A C 1
ATOM 1451 O O . SER A 1 188 ? -26.766 -3.803 24.865 1.00 81.31 188 SER A O 1
ATOM 1453 N N . ALA A 1 189 ? -27.524 -2.723 23.054 1.00 84.12 189 ALA A N 1
ATOM 1454 C CA . ALA A 1 189 ? -26.707 -3.397 22.049 1.00 84.12 189 ALA A CA 1
ATOM 1455 C C . ALA A 1 189 ? -26.078 -2.363 21.099 1.00 84.12 189 ALA A C 1
ATOM 1457 O O . ALA A 1 189 ? -26.201 -2.476 19.879 1.00 84.12 189 ALA A O 1
ATOM 1458 N N . ALA A 1 190 ? -25.487 -1.308 21.668 1.00 91.12 190 ALA A N 1
ATOM 1459 C CA . ALA A 1 190 ? -24.834 -0.256 20.902 1.00 91.12 190 ALA A CA 1
ATOM 1460 C C . ALA A 1 190 ? -23.754 -0.831 19.977 1.00 91.12 190 ALA A C 1
ATOM 1462 O O . ALA A 1 190 ? -22.925 -1.645 20.388 1.00 91.12 190 ALA A O 1
ATOM 1463 N N . ARG A 1 191 ? -23.762 -0.376 18.728 1.00 92.69 191 ARG A N 1
ATOM 1464 C CA . ARG A 1 191 ? -22.750 -0.685 17.720 1.00 92.69 191 ARG A CA 1
ATOM 1465 C C . ARG A 1 191 ? -21.644 0.347 17.839 1.00 92.69 191 ARG A C 1
ATOM 1467 O O . ARG A 1 191 ? -21.862 1.527 17.551 1.00 92.69 191 ARG A O 1
ATOM 1474 N N . VAL A 1 192 ? -20.480 -0.093 18.301 1.00 96.56 192 VAL A N 1
ATOM 1475 C CA . VAL A 1 192 ? -19.336 0.778 18.571 1.00 96.56 192 VAL A CA 1
ATOM 1476 C C . VAL A 1 192 ? -18.231 0.500 17.568 1.00 96.56 192 VAL A C 1
ATOM 1478 O O . VAL A 1 192 ? -17.901 -0.658 17.311 1.00 96.56 192 VAL A O 1
ATOM 1481 N N . VAL A 1 193 ? -17.637 1.565 17.038 1.00 97.50 193 VAL A N 1
ATOM 1482 C CA . VAL A 1 193 ? -16.487 1.485 16.134 1.00 97.50 193 VAL A CA 1
ATOM 1483 C C . VAL A 1 193 ? -15.316 2.260 16.721 1.00 97.50 193 VAL A C 1
ATOM 1485 O O . VAL A 1 193 ? -15.493 3.394 17.161 1.00 97.50 193 VAL A O 1
ATOM 1488 N N . ASP A 1 194 ? -14.130 1.656 16.711 1.00 97.69 194 ASP A N 1
ATOM 1489 C CA . ASP A 1 194 ? -12.862 2.279 17.106 1.00 97.69 194 ASP A CA 1
ATOM 1490 C C . ASP A 1 194 ? -11.960 2.417 15.870 1.00 97.69 194 ASP A C 1
ATOM 1492 O O . ASP A 1 194 ? -11.439 1.419 15.364 1.00 97.69 194 ASP A O 1
ATOM 1496 N N . PHE A 1 195 ? -11.828 3.637 15.342 1.00 97.31 195 PHE A N 1
ATOM 1497 C CA . PHE A 1 195 ? -11.029 3.929 14.149 1.00 97.31 195 PHE A CA 1
ATOM 1498 C C . PHE A 1 195 ? -9.583 4.266 14.511 1.00 97.31 195 PHE A C 1
ATOM 1500 O O . PHE A 1 195 ? -9.324 5.064 15.405 1.00 97.31 195 PHE A O 1
ATOM 1507 N N . GLY A 1 196 ? -8.627 3.703 13.767 1.00 95.88 196 GLY A N 1
ATOM 1508 C CA . GLY A 1 196 ? -7.206 3.846 14.088 1.00 95.88 196 GLY A CA 1
ATOM 1509 C C . GLY A 1 196 ? -6.866 3.176 15.419 1.00 95.88 196 GLY A C 1
ATOM 1510 O O . GLY A 1 196 ? -6.096 3.717 16.216 1.00 95.88 196 GLY A O 1
ATOM 1511 N N . CYS A 1 197 ? -7.478 2.017 15.683 1.00 96.81 197 CYS A N 1
ATOM 1512 C CA . CYS A 1 197 ? -7.447 1.380 16.997 1.00 96.81 197 CYS A CA 1
ATOM 1513 C C . CYS A 1 197 ? -6.032 0.969 17.444 1.00 96.81 197 CYS A C 1
ATOM 1515 O O . CYS A 1 197 ? -5.795 0.726 18.637 1.00 96.81 197 CYS A O 1
ATOM 1517 N N . GLY A 1 198 ? -5.069 0.864 16.520 1.00 96.44 198 GLY A N 1
ATOM 1518 C CA . GLY A 1 198 ? -3.751 0.303 16.782 1.00 96.44 198 GLY A CA 1
ATOM 1519 C C . GLY A 1 198 ? -3.877 -1.085 17.411 1.00 96.44 198 GLY A C 1
ATOM 1520 O O . GLY A 1 198 ? -4.711 -1.885 17.004 1.00 96.44 198 GLY A O 1
ATOM 1521 N N . ALA A 1 199 ? -3.099 -1.361 18.464 1.00 95.94 199 ALA A N 1
ATOM 1522 C CA . ALA A 1 199 ? -3.222 -2.617 19.226 1.00 95.94 199 ALA A CA 1
ATOM 1523 C C . ALA A 1 199 ? -4.327 -2.601 20.299 1.00 95.94 199 ALA A C 1
ATOM 1525 O O . ALA A 1 199 ? -4.279 -3.364 21.270 1.00 95.94 199 ALA A O 1
ATOM 1526 N N . GLY A 1 200 ? -5.289 -1.688 20.150 1.00 96.31 200 GLY A N 1
ATOM 1527 C CA . GLY A 1 200 ? -6.549 -1.636 20.882 1.00 96.31 200 GLY A CA 1
ATOM 1528 C C . GLY A 1 200 ? -6.464 -1.225 22.344 1.00 96.31 200 GLY A C 1
ATOM 1529 O O . GLY A 1 200 ? -7.280 -1.648 23.162 1.00 96.31 200 GLY A O 1
ATOM 1530 N N . ALA A 1 201 ? -5.519 -0.352 22.705 1.00 96.56 201 ALA A N 1
ATOM 1531 C CA . ALA A 1 201 ? -5.451 0.191 24.064 1.00 96.56 201 ALA A CA 1
ATOM 1532 C C . ALA A 1 201 ? -6.761 0.875 24.507 1.00 96.56 201 ALA A C 1
ATOM 1534 O O . ALA A 1 201 ? -7.081 0.852 25.697 1.00 96.56 201 ALA A O 1
ATOM 1535 N N . ALA A 1 202 ? -7.495 1.497 23.575 1.00 96.94 202 ALA A N 1
ATOM 1536 C CA . ALA A 1 202 ? -8.827 2.048 23.816 1.00 96.94 202 ALA A CA 1
ATOM 1537 C C . ALA A 1 202 ? -9.913 0.971 23.680 1.00 96.94 202 ALA A C 1
ATOM 1539 O O . ALA A 1 202 ? -10.697 0.809 24.615 1.00 96.94 202 ALA A O 1
ATOM 1540 N N . SER A 1 203 ? -9.896 0.176 22.603 1.00 97.19 203 SER A N 1
ATOM 1541 C CA . SER A 1 203 ? -10.872 -0.893 22.328 1.00 97.19 203 SER A CA 1
ATOM 1542 C C . SER A 1 203 ? -11.064 -1.843 23.513 1.00 97.19 203 SER A C 1
ATOM 1544 O O . SER A 1 203 ? -12.190 -2.153 23.895 1.00 97.19 203 SER A O 1
ATOM 1546 N N . MET A 1 204 ? -9.976 -2.223 24.188 1.00 96.44 204 MET A N 1
ATOM 1547 C CA . MET A 1 204 ? -10.022 -3.071 25.385 1.00 96.44 204 MET A CA 1
ATOM 1548 C C . MET A 1 204 ? -10.754 -2.414 26.564 1.00 96.44 204 MET A C 1
ATOM 1550 O O . MET A 1 204 ? -11.422 -3.091 27.346 1.00 96.44 204 MET A O 1
ATOM 1554 N N . VAL A 1 205 ? -10.621 -1.097 26.734 1.00 96.56 205 VAL A N 1
ATOM 1555 C CA . VAL A 1 205 ? -11.328 -0.347 27.782 1.00 96.56 205 VAL A CA 1
ATOM 1556 C C . VAL A 1 205 ? -12.795 -0.162 27.408 1.00 96.56 205 VAL A C 1
ATOM 1558 O O . VAL A 1 205 ? -13.642 -0.282 28.295 1.00 96.56 205 VAL A O 1
ATOM 1561 N N . LEU A 1 206 ? -13.090 0.094 26.129 1.00 95.94 206 LEU A N 1
ATOM 1562 C CA . LEU A 1 206 ? -14.452 0.202 25.601 1.00 95.94 206 LEU A CA 1
ATOM 1563 C C . LEU A 1 206 ? -15.225 -1.097 25.842 1.00 95.94 206 LEU A C 1
ATOM 1565 O O . LEU A 1 206 ? -16.226 -1.063 26.555 1.00 95.94 206 LEU A O 1
ATOM 1569 N N . ALA A 1 207 ? -14.701 -2.235 25.373 1.00 94.88 207 ALA A N 1
ATOM 1570 C CA . ALA A 1 207 ? -15.312 -3.555 25.549 1.00 94.88 207 ALA A CA 1
ATOM 1571 C C . ALA A 1 207 ? -15.616 -3.849 27.031 1.00 94.88 207 ALA A C 1
ATOM 1573 O O . ALA A 1 207 ? -16.755 -4.107 27.405 1.00 94.88 207 ALA A O 1
ATOM 1574 N N . ARG A 1 208 ? -14.632 -3.654 27.924 1.00 93.12 208 ARG A N 1
ATOM 1575 C CA . ARG A 1 208 ? -14.815 -3.875 29.375 1.00 93.12 208 ARG A CA 1
ATOM 1576 C C . ARG A 1 208 ? -15.823 -2.945 30.049 1.00 93.12 208 ARG A C 1
ATOM 1578 O O . ARG A 1 208 ? -16.287 -3.266 31.138 1.00 93.12 208 ARG A O 1
ATOM 1585 N N . THR A 1 209 ? -16.046 -1.749 29.511 1.00 92.88 209 THR A N 1
ATOM 1586 C CA . THR A 1 209 ? -16.868 -0.724 30.178 1.00 92.88 209 THR A CA 1
ATOM 1587 C C . THR A 1 209 ? -18.294 -0.710 29.654 1.00 92.88 209 THR A C 1
ATOM 1589 O O . THR A 1 209 ? -19.210 -0.465 30.432 1.00 92.88 209 THR A O 1
ATOM 1592 N N . LEU A 1 210 ? -18.466 -0.948 28.355 1.00 91.00 210 LEU A N 1
ATOM 1593 C CA . LEU A 1 210 ? -19.756 -0.901 27.677 1.00 91.00 210 LEU A CA 1
ATOM 1594 C C . LEU A 1 210 ? -20.413 -2.280 27.545 1.00 91.00 210 LEU A C 1
ATOM 1596 O O . LEU A 1 210 ? -21.603 -2.328 27.263 1.00 91.00 210 LEU A O 1
ATOM 1600 N N . ASP A 1 211 ? -19.655 -3.368 27.742 1.00 84.75 211 ASP A N 1
ATOM 1601 C CA . ASP A 1 211 ? -20.121 -4.756 27.593 1.00 84.75 211 ASP A CA 1
ATOM 1602 C C . ASP A 1 211 ? -20.862 -4.989 26.263 1.00 84.75 211 ASP A C 1
ATOM 1604 O O . ASP A 1 211 ? -21.948 -5.562 26.201 1.00 84.75 211 ASP A O 1
ATOM 1608 N N . CYS A 1 212 ? -20.282 -4.470 25.179 1.00 85.88 212 CYS A N 1
ATOM 1609 C CA . CYS A 1 212 ? -20.857 -4.495 23.838 1.00 85.88 212 CYS A CA 1
ATOM 1610 C C . CYS A 1 212 ? -19.821 -4.935 22.801 1.00 85.88 212 CYS A C 1
ATOM 1612 O O . CYS A 1 212 ? -18.627 -5.042 23.092 1.00 85.88 212 CYS A O 1
ATOM 1614 N N . HIS A 1 213 ? -20.298 -5.192 21.584 1.00 91.38 213 HIS A N 1
ATOM 1615 C CA . HIS A 1 213 ? -19.444 -5.538 20.459 1.00 91.38 213 HIS A CA 1
ATOM 1616 C C . HIS A 1 213 ? -18.737 -4.294 19.903 1.00 91.38 213 HIS A C 1
ATOM 1618 O O . HIS A 1 213 ? -19.385 -3.299 19.569 1.00 91.38 213 HIS A O 1
ATOM 1624 N N . ILE A 1 214 ? -17.415 -4.374 19.775 1.00 96.06 214 ILE A N 1
ATOM 1625 C CA . ILE A 1 214 ? -16.541 -3.342 19.230 1.00 96.06 214 ILE A CA 1
ATOM 1626 C C . ILE A 1 214 ? -16.021 -3.806 17.873 1.00 96.06 214 ILE A C 1
ATOM 1628 O O . ILE A 1 214 ? -15.343 -4.827 17.773 1.00 96.06 214 ILE A O 1
ATOM 1632 N N . THR A 1 215 ? -16.281 -3.010 16.846 1.00 97.00 215 THR A N 1
ATOM 1633 C CA . THR A 1 215 ? -15.627 -3.128 15.543 1.00 97.00 215 THR A CA 1
ATOM 1634 C C . THR A 1 215 ? -14.374 -2.250 15.554 1.00 97.00 215 THR A C 1
ATOM 1636 O O . THR A 1 215 ? -14.465 -1.025 15.598 1.00 97.00 215 THR A O 1
ATOM 1639 N N . ALA A 1 216 ? -13.194 -2.860 15.561 1.00 97.62 216 ALA A N 1
ATOM 1640 C CA . ALA A 1 216 ? -11.906 -2.177 15.632 1.00 97.62 216 ALA A CA 1
ATOM 1641 C C . ALA A 1 216 ? -11.248 -2.129 14.246 1.00 97.62 216 ALA A C 1
ATOM 1643 O O . ALA A 1 216 ? -11.044 -3.164 13.611 1.00 97.62 216 ALA A O 1
ATOM 1644 N N . ILE A 1 217 ? -10.936 -0.925 13.765 1.00 97.06 217 ILE A N 1
ATOM 1645 C CA . ILE A 1 217 ? -10.433 -0.697 12.407 1.00 97.06 217 ILE A CA 1
ATOM 1646 C C . ILE A 1 217 ? -9.063 -0.038 12.456 1.00 97.06 217 ILE A C 1
ATOM 1648 O O . ILE A 1 217 ? -8.889 1.024 13.055 1.00 97.06 217 ILE A O 1
ATOM 1652 N N . ASP A 1 218 ? -8.103 -0.627 11.750 1.00 95.69 218 ASP A N 1
ATOM 1653 C CA . ASP A 1 218 ? -6.787 -0.040 11.513 1.00 95.69 218 ASP A CA 1
ATOM 1654 C C . ASP A 1 218 ? -6.306 -0.379 10.096 1.00 95.69 218 ASP A C 1
ATOM 1656 O O . ASP A 1 218 ? -6.698 -1.385 9.508 1.00 95.69 218 ASP A O 1
ATOM 1660 N N . ILE A 1 219 ? -5.430 0.449 9.536 1.00 91.12 219 ILE A N 1
ATOM 1661 C CA . ILE A 1 219 ? -4.821 0.196 8.224 1.00 91.12 219 ILE A CA 1
ATOM 1662 C C . ILE A 1 219 ? -3.706 -0.857 8.295 1.00 91.12 219 ILE A C 1
ATOM 1664 O O . ILE A 1 219 ? -3.324 -1.423 7.265 1.00 91.12 219 ILE A O 1
ATOM 1668 N N . HIS A 1 220 ? -3.165 -1.126 9.487 1.00 91.25 220 HIS A N 1
ATOM 1669 C CA . HIS A 1 220 ? -2.003 -1.984 9.684 1.00 91.25 220 HIS A CA 1
ATOM 1670 C C . HIS A 1 220 ? -2.360 -3.311 10.367 1.00 91.25 220 HIS A C 1
ATOM 1672 O O . HIS A 1 220 ? -2.467 -3.389 11.590 1.00 91.25 220 HIS A O 1
ATOM 1678 N N . GLN A 1 221 ? -2.467 -4.383 9.572 1.00 91.19 221 GLN A N 1
ATOM 1679 C CA . GLN A 1 221 ? -2.825 -5.728 10.046 1.00 91.19 221 GLN A CA 1
ATOM 1680 C C . GLN A 1 221 ? -2.011 -6.222 11.263 1.00 91.19 221 GLN A C 1
ATOM 1682 O O . GLN A 1 221 ? -2.630 -6.723 12.198 1.00 91.19 221 GLN A O 1
ATOM 1687 N N . PRO A 1 222 ? -0.678 -6.028 11.354 1.00 92.44 222 PRO A N 1
ATOM 1688 C CA . PRO A 1 222 ? 0.077 -6.446 12.540 1.00 92.44 222 PRO A CA 1
ATOM 1689 C C . PRO A 1 222 ? -0.400 -5.821 13.859 1.00 92.44 222 PRO A C 1
ATOM 1691 O O . PRO A 1 222 ? -0.254 -6.425 14.918 1.00 92.44 222 PRO A O 1
ATOM 1694 N N . PHE A 1 223 ? -0.977 -4.616 13.834 1.00 95.69 223 PHE A N 1
ATOM 1695 C CA . PHE A 1 223 ? -1.566 -4.025 15.038 1.00 95.69 223 PHE A CA 1
ATOM 1696 C C . PHE A 1 223 ? -2.897 -4.679 15.411 1.00 95.69 223 PHE A C 1
ATOM 1698 O O . PHE A 1 223 ? -3.172 -4.848 16.599 1.00 95.69 223 PHE A O 1
ATOM 1705 N N . LEU A 1 224 ? -3.687 -5.092 14.421 1.00 96.25 224 LEU A N 1
ATOM 1706 C CA . LEU A 1 224 ? -4.922 -5.845 14.639 1.00 96.25 224 LEU A CA 1
ATOM 1707 C C . LEU A 1 224 ? -4.629 -7.236 15.208 1.00 96.25 224 LEU A C 1
ATOM 1709 O O . LEU A 1 224 ? -5.265 -7.638 16.175 1.00 96.25 224 LEU A O 1
ATOM 1713 N N . GLU A 1 225 ? -3.596 -7.915 14.710 1.00 95.44 225 GLU A N 1
ATOM 1714 C CA . GLU A 1 225 ? -3.122 -9.190 15.267 1.00 95.44 225 GLU A CA 1
ATOM 1715 C C . GLU A 1 225 ? -2.678 -9.039 16.738 1.00 95.44 225 GLU A C 1
ATOM 1717 O O . GLU A 1 225 ? -3.004 -9.874 17.588 1.00 95.44 225 GLU A O 1
ATOM 1722 N N . GLU A 1 226 ? -1.977 -7.945 17.079 1.00 96.12 226 GLU A N 1
ATOM 1723 C CA . GLU A 1 226 ? -1.654 -7.613 18.477 1.00 96.12 226 GLU A CA 1
ATOM 1724 C C . GLU A 1 226 ? -2.928 -7.409 19.320 1.00 96.12 226 GLU A C 1
ATOM 1726 O O . GLU A 1 226 ? -3.006 -7.905 20.448 1.00 96.12 226 GLU A O 1
ATOM 1731 N N . LEU A 1 227 ? -3.931 -6.698 18.789 1.00 97.44 227 LEU A N 1
ATOM 1732 C CA . LEU A 1 227 ? -5.217 -6.476 19.456 1.00 97.44 227 LEU A CA 1
ATOM 1733 C C . LEU A 1 227 ? -5.980 -7.785 19.683 1.00 97.44 227 LEU A C 1
ATOM 1735 O O . LEU A 1 227 ? -6.431 -8.034 20.800 1.00 97.44 227 LEU A O 1
ATOM 1739 N N . GLU A 1 228 ? -6.097 -8.642 18.676 1.00 97.56 228 GLU A N 1
ATOM 1740 C CA . GLU A 1 228 ? -6.755 -9.949 18.784 1.00 97.56 228 GLU A CA 1
ATOM 1741 C C . GLU A 1 228 ? -6.116 -10.804 19.883 1.00 97.56 228 GLU A C 1
ATOM 1743 O O . GLU A 1 228 ? -6.806 -11.398 20.719 1.00 97.56 228 GLU A O 1
ATOM 1748 N N . GLU A 1 229 ? -4.785 -10.805 19.958 1.00 96.31 229 GLU A N 1
ATOM 1749 C CA . GLU A 1 229 ? -4.055 -11.515 21.002 1.00 96.31 229 GLU A CA 1
ATOM 1750 C C . GLU A 1 229 ? -4.280 -10.888 22.391 1.00 96.31 229 GLU A C 1
ATOM 1752 O O . GLU A 1 229 ? -4.432 -11.609 23.387 1.00 96.31 229 GLU A O 1
ATOM 1757 N N . HIS A 1 230 ? -4.364 -9.557 22.494 1.00 95.19 230 HIS A N 1
ATOM 1758 C CA . HIS A 1 230 ? -4.768 -8.881 23.731 1.00 95.19 230 HIS A CA 1
ATOM 1759 C C . HIS A 1 230 ? -6.198 -9.251 24.144 1.00 95.19 230 HIS A C 1
ATOM 1761 O O . HIS A 1 230 ? -6.426 -9.566 25.318 1.00 95.19 230 HIS A O 1
ATOM 1767 N N . ALA A 1 231 ? -7.146 -9.260 23.208 1.00 96.81 231 ALA A N 1
ATOM 1768 C CA . ALA A 1 231 ? -8.535 -9.634 23.447 1.00 96.81 231 ALA A CA 1
ATOM 1769 C C . ALA A 1 231 ? -8.626 -11.078 23.952 1.00 96.81 231 ALA A C 1
ATOM 1771 O O . ALA A 1 231 ? -9.244 -11.334 24.990 1.00 96.81 231 ALA A O 1
ATOM 1772 N N . ARG A 1 232 ? -7.915 -12.008 23.303 1.00 97.06 232 ARG A N 1
ATOM 1773 C CA . ARG A 1 232 ? -7.837 -13.423 23.696 1.00 97.06 232 ARG A CA 1
ATOM 1774 C C . ARG A 1 232 ? -7.306 -13.607 25.113 1.00 97.06 232 ARG A C 1
ATOM 1776 O O . ARG A 1 232 ? -7.915 -14.323 25.906 1.00 97.06 232 ARG A O 1
ATOM 1783 N N . ARG A 1 233 ? -6.206 -12.938 25.472 1.00 96.12 233 ARG A N 1
ATOM 1784 C CA . ARG A 1 233 ? -5.607 -13.024 26.822 1.00 96.12 233 ARG A CA 1
ATOM 1785 C C . ARG A 1 233 ? -6.521 -12.502 27.931 1.00 96.12 233 ARG A C 1
ATOM 1787 O O . ARG A 1 233 ? -6.347 -12.893 29.080 1.00 96.12 233 ARG A O 1
ATOM 1794 N N . ASN A 1 234 ? -7.473 -11.635 27.598 1.00 95.19 234 ASN A N 1
ATOM 1795 C CA . ASN A 1 234 ? -8.396 -11.022 28.553 1.00 95.19 234 ASN A CA 1
ATOM 1796 C C . ASN A 1 234 ? -9.832 -11.569 28.449 1.00 95.19 234 ASN A C 1
ATOM 1798 O O . ASN A 1 234 ? -10.720 -11.036 29.107 1.00 95.19 234 ASN A O 1
ATOM 1802 N N . GLY A 1 235 ? -10.074 -12.606 27.637 1.00 96.00 235 GLY A N 1
ATOM 1803 C CA . GLY A 1 235 ? -11.403 -13.207 27.483 1.00 96.00 235 GLY A CA 1
ATOM 1804 C C . GLY A 1 235 ? -12.422 -12.327 26.749 1.00 96.00 235 GLY A C 1
ATOM 1805 O O . GLY A 1 235 ? -13.617 -12.496 26.958 1.00 96.00 235 GLY A O 1
ATOM 1806 N N . LEU A 1 236 ? -11.967 -11.398 25.901 1.00 95.94 236 LEU A N 1
ATOM 1807 C CA . LEU A 1 236 ? -12.812 -10.456 25.151 1.00 95.94 236 LEU A CA 1
ATOM 1808 C C . LEU A 1 236 ? -12.950 -10.806 23.662 1.00 95.94 236 LEU A C 1
ATOM 1810 O O . LEU A 1 236 ? -13.454 -9.999 22.891 1.00 95.94 236 LEU A O 1
ATOM 1814 N N . THR A 1 237 ? -12.522 -11.998 23.238 1.00 94.81 237 THR A N 1
ATOM 1815 C CA . THR A 1 237 ? -12.554 -12.415 21.822 1.00 94.81 237 THR A CA 1
ATOM 1816 C C . THR A 1 237 ? -13.945 -12.324 21.194 1.00 94.81 237 THR A C 1
ATOM 1818 O O . THR A 1 237 ? -14.054 -12.010 20.022 1.00 94.81 237 THR A O 1
ATOM 1821 N N . SER A 1 238 ? -15.018 -12.566 21.953 1.00 93.69 238 SER A N 1
ATOM 1822 C CA . SER A 1 238 ? -16.390 -12.456 21.435 1.00 93.69 238 SER A CA 1
ATOM 1823 C C . SER A 1 238 ? -16.927 -11.021 21.385 1.00 9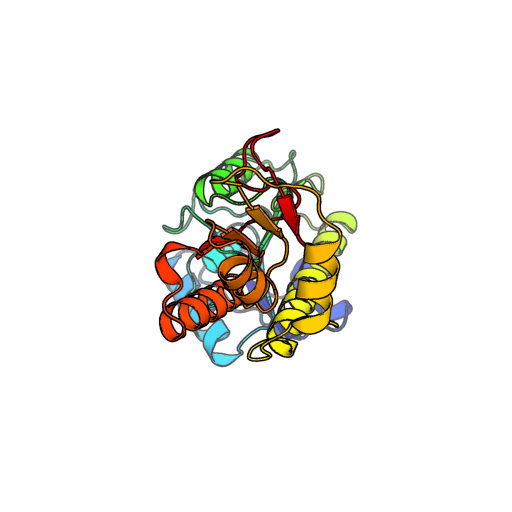3.69 238 SER A C 1
ATOM 1825 O O . SER A 1 238 ? -18.041 -10.819 20.914 1.00 93.69 238 SER A O 1
ATOM 1827 N N . GLN A 1 239 ? -16.195 -10.049 21.936 1.00 94.12 239 GLN A N 1
ATOM 1828 C CA . GLN A 1 239 ? -16.610 -8.646 22.009 1.00 94.12 239 GLN A CA 1
ATOM 1829 C C . GLN A 1 239 ? -15.830 -7.743 21.052 1.00 94.12 239 GLN A C 1
ATOM 1831 O O . GLN A 1 239 ? -16.240 -6.607 20.866 1.00 94.12 239 GLN A O 1
ATOM 1836 N N . ILE A 1 240 ? -14.708 -8.190 20.486 1.00 96.75 240 ILE A N 1
ATOM 1837 C CA . ILE A 1 240 ? -13.869 -7.363 19.614 1.00 96.75 240 ILE A CA 1
ATOM 1838 C C . ILE A 1 240 ? -13.685 -8.088 18.289 1.00 96.75 240 ILE A C 1
ATOM 1840 O O . ILE A 1 240 ? -13.127 -9.183 18.257 1.00 96.75 240 ILE A O 1
ATOM 1844 N N . GLU A 1 241 ? -14.115 -7.441 17.214 1.00 96.25 241 GLU A N 1
ATOM 1845 C CA . GLU A 1 241 ? -13.899 -7.872 15.838 1.00 96.25 241 GLU A CA 1
ATOM 1846 C C . GLU A 1 241 ? -13.018 -6.846 15.125 1.00 96.25 241 GLU A C 1
ATOM 1848 O O . GLU A 1 241 ? -13.241 -5.638 15.229 1.00 96.25 241 GLU A O 1
ATOM 1853 N N . THR A 1 242 ? -11.992 -7.321 14.429 1.00 97.06 242 THR A N 1
ATOM 1854 C CA . THR A 1 242 ? -10.971 -6.505 13.770 1.00 97.06 242 THR A CA 1
ATOM 1855 C C . THR A 1 242 ? -11.174 -6.489 12.260 1.00 97.06 242 THR A C 1
ATOM 1857 O O . THR A 1 242 ? -11.452 -7.515 11.641 1.00 97.06 242 THR A O 1
ATOM 1860 N N . PHE A 1 243 ? -10.985 -5.323 11.641 1.00 94.00 243 PHE A N 1
ATOM 1861 C CA . PHE A 1 243 ? -11.001 -5.184 10.185 1.00 94.00 243 PHE A CA 1
ATOM 1862 C C . PHE A 1 243 ? -9.840 -4.315 9.716 1.00 94.00 243 PHE A C 1
ATOM 1864 O O . PHE A 1 243 ? -9.684 -3.173 10.157 1.00 94.00 243 PHE A O 1
ATOM 1871 N N . GLN A 1 244 ? -9.051 -4.833 8.773 1.00 92.25 244 GLN A N 1
ATOM 1872 C CA . GLN A 1 244 ? -8.058 -4.020 8.086 1.00 92.25 244 GLN A CA 1
ATOM 1873 C C . GLN A 1 244 ? -8.744 -3.150 7.035 1.00 92.25 244 GLN A C 1
ATOM 1875 O O . GLN A 1 244 ? -9.175 -3.651 5.998 1.00 92.25 244 GLN A O 1
ATOM 1880 N N . ALA A 1 245 ? -8.835 -1.846 7.286 1.00 89.38 245 ALA A N 1
ATOM 1881 C CA . ALA A 1 245 ? -9.451 -0.911 6.351 1.00 89.38 245 ALA A CA 1
ATOM 1882 C C . ALA A 1 245 ? -8.931 0.518 6.525 1.00 89.38 245 ALA A C 1
ATOM 1884 O O . ALA A 1 245 ? -8.432 0.905 7.583 1.00 89.38 245 ALA A O 1
ATOM 1885 N N . ASN A 1 246 ? -9.081 1.324 5.473 1.00 86.25 246 ASN A N 1
ATOM 1886 C CA . ASN A 1 246 ? -8.879 2.764 5.554 1.00 86.25 246 ASN A CA 1
ATOM 1887 C C . ASN A 1 246 ? -10.092 3.401 6.246 1.00 86.25 246 ASN A C 1
ATOM 1889 O O . ASN A 1 246 ? -11.219 3.197 5.812 1.00 86.25 246 ASN A O 1
ATOM 1893 N N . MET A 1 247 ? -9.875 4.216 7.282 1.00 90.38 247 MET A N 1
ATOM 1894 C CA . MET A 1 247 ? -10.970 4.929 7.958 1.00 90.38 247 MET A CA 1
ATOM 1895 C C . MET A 1 247 ? -11.722 5.912 7.043 1.00 90.38 247 MET A C 1
ATOM 1897 O O . MET A 1 247 ? -12.827 6.322 7.379 1.00 90.38 247 MET A O 1
ATOM 1901 N N . ALA A 1 248 ? -11.134 6.298 5.904 1.00 87.25 248 ALA A N 1
ATOM 1902 C CA . ALA A 1 248 ? -11.790 7.123 4.889 1.00 87.25 248 ALA A CA 1
ATOM 1903 C C . ALA A 1 248 ? -12.794 6.345 4.016 1.00 87.25 248 ALA A C 1
ATOM 1905 O O . ALA A 1 248 ? -13.635 6.972 3.381 1.00 87.25 248 ALA A O 1
ATOM 1906 N N . ASP A 1 249 ? -12.697 5.014 3.976 1.00 85.25 249 ASP A N 1
ATOM 1907 C CA . ASP A 1 249 ? -13.607 4.120 3.246 1.00 85.25 249 ASP A CA 1
ATOM 1908 C C . ASP A 1 249 ? -13.778 2.801 4.027 1.00 85.25 249 ASP A C 1
ATOM 1910 O O . ASP A 1 249 ? -13.245 1.754 3.640 1.00 85.25 249 ASP A O 1
ATOM 1914 N N . PRO A 1 250 ? -14.400 2.851 5.221 1.00 88.56 250 PRO A N 1
ATOM 1915 C CA . PRO A 1 250 ? -14.508 1.684 6.077 1.00 88.56 250 PRO A CA 1
ATOM 1916 C C . PRO A 1 250 ? -15.640 0.756 5.612 1.00 88.56 250 PRO A C 1
ATOM 1918 O O . PRO A 1 250 ? -16.651 1.228 5.090 1.00 88.56 250 PRO A O 1
ATOM 1921 N N . PRO A 1 251 ? -15.557 -0.560 5.882 1.00 87.31 251 PRO A N 1
ATOM 1922 C CA . PRO A 1 251 ? -16.594 -1.530 5.527 1.00 87.31 251 PRO A CA 1
ATOM 1923 C C . PRO A 1 251 ? -17.804 -1.462 6.482 1.00 87.31 251 PRO A C 1
ATOM 1925 O O . PRO A 1 251 ? -18.279 -2.480 6.982 1.00 87.31 251 PRO A O 1
ATOM 1928 N N . ILE A 1 252 ? -18.294 -0.255 6.776 1.00 89.56 252 ILE A N 1
ATOM 1929 C CA . ILE A 1 252 ? -19.382 0.015 7.718 1.00 89.56 252 ILE A CA 1
ATOM 1930 C C . ILE A 1 252 ? -20.491 0.787 6.993 1.00 89.56 252 ILE A C 1
ATOM 1932 O O . ILE A 1 252 ? -20.217 1.844 6.429 1.00 89.56 252 ILE A O 1
ATOM 1936 N N . PRO A 1 253 ? -21.753 0.318 7.026 1.00 91.06 253 PRO A N 1
ATOM 1937 C CA . PRO A 1 253 ? -22.860 1.039 6.406 1.00 91.06 253 PRO A CA 1
ATOM 1938 C C . PRO A 1 253 ? -23.137 2.402 7.058 1.00 91.06 253 PRO A C 1
ATOM 1940 O O . PRO A 1 253 ? -23.101 2.540 8.285 1.00 91.06 253 PRO A O 1
ATOM 1943 N N . ASP A 1 254 ? -23.527 3.390 6.257 1.00 91.50 254 ASP A N 1
ATOM 1944 C CA . ASP A 1 254 ? -23.947 4.700 6.761 1.00 91.50 254 ASP A CA 1
ATOM 1945 C C . ASP A 1 254 ? -25.102 4.589 7.771 1.00 91.50 254 ASP A C 1
ATOM 1947 O O . ASP A 1 254 ? -26.041 3.806 7.608 1.00 91.50 254 ASP A O 1
ATOM 1951 N N . GLY A 1 255 ? -25.036 5.384 8.845 1.00 92.56 255 GLY A N 1
ATOM 1952 C CA . GLY A 1 255 ? -26.059 5.404 9.899 1.00 92.56 255 GLY A CA 1
ATOM 1953 C C . GLY A 1 255 ? -26.142 4.121 10.740 1.00 92.56 255 GLY A C 1
ATOM 1954 O O . GLY A 1 255 ? -27.110 3.929 11.478 1.00 92.56 255 GLY A O 1
ATOM 1955 N N . SER A 1 256 ? -25.150 3.228 10.640 1.00 92.81 256 SER A N 1
ATOM 1956 C CA . SER A 1 256 ? -25.141 1.942 11.347 1.00 92.81 256 SER A CA 1
ATOM 1957 C C . SER A 1 256 ? -24.326 1.915 12.647 1.00 92.81 256 SER A C 1
ATOM 1959 O O . SER A 1 256 ? -24.141 0.848 13.224 1.00 92.81 256 SER A O 1
ATOM 1961 N N . VAL A 1 257 ? -23.861 3.063 13.138 1.00 94.81 257 VAL A N 1
ATOM 1962 C CA . VAL A 1 257 ? -22.991 3.155 14.320 1.00 94.81 257 VAL A CA 1
ATOM 1963 C C . VAL A 1 257 ? -23.642 4.039 15.374 1.00 94.81 257 VAL A C 1
ATOM 1965 O O . VAL A 1 257 ? -24.123 5.125 15.057 1.00 94.81 257 VAL A O 1
ATOM 1968 N N . ASP A 1 258 ? -23.642 3.575 16.622 1.00 95.00 258 ASP A N 1
ATOM 1969 C CA . ASP A 1 258 ? -24.206 4.295 17.769 1.00 95.00 258 ASP A CA 1
ATOM 1970 C C . ASP A 1 258 ? -23.122 5.084 18.529 1.00 95.00 258 ASP A C 1
ATOM 1972 O O . ASP A 1 258 ? -23.412 6.113 19.138 1.00 95.00 258 ASP A O 1
ATOM 1976 N N . LEU A 1 259 ? -21.859 4.636 18.462 1.00 96.31 259 LEU A N 1
ATOM 1977 C CA . LEU A 1 259 ? -20.694 5.337 19.010 1.00 96.31 259 LEU A CA 1
ATOM 1978 C C . LEU A 1 259 ? -19.466 5.174 18.107 1.00 96.31 259 LEU A C 1
ATOM 1980 O O . LEU A 1 259 ? -19.052 4.058 17.800 1.00 96.31 259 LEU A O 1
ATOM 1984 N N . VAL A 1 260 ? -18.842 6.299 17.759 1.00 96.00 260 VAL A N 1
ATOM 1985 C CA . VAL A 1 260 ? -17.533 6.348 17.096 1.00 96.00 260 VAL A CA 1
ATOM 1986 C C . VAL A 1 260 ? -16.469 6.752 18.114 1.00 96.00 260 VAL A C 1
ATOM 1988 O O . VAL A 1 260 ? -16.651 7.728 18.845 1.00 96.00 260 VAL A O 1
ATOM 1991 N N . TRP A 1 261 ? -15.358 6.019 18.143 1.00 97.12 261 TRP A N 1
ATOM 1992 C CA . TRP A 1 261 ? -14.178 6.296 18.958 1.00 97.12 261 TRP A CA 1
ATOM 1993 C C . TRP A 1 261 ? -12.925 6.458 18.082 1.00 97.12 261 TRP A C 1
ATOM 1995 O O . TRP A 1 261 ? -12.814 5.795 17.050 1.00 97.12 261 TRP A O 1
ATOM 2005 N N . SER A 1 262 ? -12.016 7.360 18.481 1.00 94.38 262 SER A N 1
ATOM 2006 C CA . SER A 1 262 ? -10.691 7.586 17.878 1.00 94.38 262 SER A CA 1
ATOM 2007 C C . SER A 1 262 ? -9.752 8.306 18.846 1.00 94.38 262 SER A C 1
ATOM 2009 O O . SER A 1 262 ? -10.247 9.029 19.743 1.00 94.38 262 SER A O 1
#

Nearest PDB structures (foldseek):
  3kkz-assembly1_A  TM=9.388E-01  e=7.275E-10  Bacteroides fragilis NCTC 9343
  3t7t-assembly3_C  TM=9.501E-01  e=7.334E-09  Phocaeicola vulgatus ATCC 8482
  3t7s-assembly2_B  TM=9.483E-01  e=1.522E-08  Phocaeicola vulgatus ATCC 8482
  3f4k-assembly1_A  TM=9.415E-01  e=1.193E-08  Bacteroides thetaiotaomicron
  3e7p-assembly1_A  TM=9.089E-01  e=1.193E-08  Phocaeicola vulgatus ATCC 8482

pLDDT: mean 94.91, std 4.23, range [74.25, 98.81]

Secondary structure (DSSP, 8-state):
-EEEEE--TTPPTT-HHHHHHHHTT-EEE-----SS-HHHHHHHHHHHHHHH--SEEEEETHHHHHHHHS--TT--EEEES--TTTSSS----PSSEEEEE-TT-SSS-THHHHHHHHHTT--GGGEEE--SSSS--SHHHHHHHHHHHHHHHHHHHHHHHHTT-S-SSS--HHHHHHHHTTS-PPPTT--EEEET-TT-TTHHHHHHHH-S-EEEEES-HHHHHHHHHHHHHTT-TTTEEEEE--TTS-S--TT--SEEE-

Foldseek 3Di:
DEEEEFEAAPDDPPDLQQVLCVVVPYRYDYDDADRPDLVSRLVRSQVCCVVPVGQAYEAAASRLLSVQSHCNDQREYEYELHVNVPGDDDLEHDPPYAYEYECQEPPRHPVSVVSRCVVHVHDPRSYDHDDNYSVLSDPTSSVVSNVRSVVRSVVVVLCVVCPPPQDSDDDDLVRLVVVVVVDDDFPLAFAEEEEQCFLNRNVVSCCVPSVYAYEYEHQDVSRVVSNCVVCVVVVNNVRYDYDNDDPVDDPADPPRGRYYHD

Sequence (262 aa):
MKILYLHGWQSVSGGVKPTFLRDHGHTVIEPELDHDDFEAAVRTAQIEYDRHEPDVVVGSSRGGAVAMNIESRNRPLVLLCPAWKKWGTAHTIKSPCTILHSRQDDVVPFEHSELLIANSGLPTTTLCEVGNDHRLADTEPLAAMLDACGTLYSMSLMFSFYQGLYRKGPGSESSTRQALKSLGDLPSAARVVDFGCGAGAASMVLARTLDCHITAIDIHQPFLEELEEHARRNGLTSQIETFQANMADPPIPDGSVDLVWS

Mean predicted aligned error: 5.0 Å

Solvent-accessible surface area (backbone atoms only — not comparable to full-atom values): 14500 Å² total; per-residue (Å²): 96,40,32,36,43,34,57,34,73,89,59,65,87,80,42,70,66,62,43,53,46,38,77,72,70,29,50,69,48,65,70,89,58,53,75,82,44,64,69,56,21,28,51,52,52,38,54,52,41,71,74,62,63,44,54,33,40,36,10,30,26,50,11,16,19,37,58,53,65,34,92,54,79,81,45,28,39,42,28,35,47,53,32,29,93,83,37,79,83,50,66,47,61,73,76,55,51,40,35,40,33,13,84,52,20,86,81,48,60,50,66,58,55,55,50,33,32,59,64,39,74,49,63,73,84,38,55,42,81,42,54,74,32,66,76,48,77,50,72,65,32,47,49,51,52,51,48,51,53,52,52,49,42,51,52,51,52,52,51,63,69,44,57,93,45,64,60,83,64,89,86,50,69,67,56,53,54,53,56,58,68,72,52,76,92,70,64,95,76,39,36,31,36,29,45,70,32,45,39,23,58,59,54,58,52,48,33,75,70,68,73,32,49,33,43,36,26,25,75,50,59,73,30,42,55,48,21,53,52,52,27,52,76,6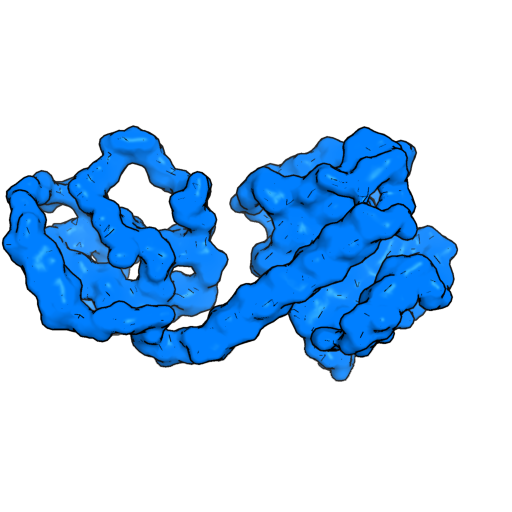9,74,35,54,92,28,52,47,75,44,75,34,49,84,92,67,48,101,62,66,87,92,66,64,74,40,84,43,117